Protein AF-A0A285HNK7-F1 (afdb_monomer_lite)

pLDDT: mean 79.9, std 14.16, range [38.97, 97.62]

Radius of gyration: 19.41 Å; chains: 1; bounding box: 51×39×68 Å

Organism: NCBI:txid1036182

Foldseek 3Di:
DVLLVVLLLQLLLLQLQLLLLLLVCLPPDPVVLVVDPSNVSSVVSNVSSVVSNVVSVVVDPPCSLLVNLLSNLVSNCVVVVHDDDPLLNVLLNLLSVLLSLLVVQWADFPFAFDPVLLVVLLVVLVVVLVVQVPDPPQALLNLLLNLLLLLQSLVSLVSRCVVVPDPVSVVSSVVSNVSSSVSLSNSSPLPRRLSSSSSSNSNSVNNSVCCVPGRVTDGPPPPVSVVSNVVSVVSNVVSSVSSVVVSVVVVVVVVVVPPPDDDDD

Structure (mmCIF, N/CA/C/O backbone):
data_AF-A0A285HNK7-F1
#
_entry.id   AF-A0A285HNK7-F1
#
loop_
_atom_site.group_PDB
_atom_site.id
_atom_site.type_symbol
_atom_site.label_atom_id
_atom_site.label_alt_id
_atom_site.label_comp_id
_atom_site.label_asym_id
_atom_site.label_entity_id
_atom_site.label_seq_id
_atom_site.pdbx_PDB_ins_code
_atom_site.Cartn_x
_atom_site.Cartn_y
_atom_site.Cartn_z
_atom_site.occupancy
_atom_site.B_iso_or_equiv
_atom_site.auth_seq_id
_atom_site.auth_comp_id
_atom_site.auth_asym_id
_atom_site.auth_atom_id
_atom_site.pdbx_PDB_model_num
ATOM 1 N N . MET A 1 1 ? -1.759 18.771 -19.385 1.00 75.44 1 MET A N 1
ATOM 2 C CA . MET A 1 1 ? -1.548 19.175 -17.975 1.00 75.44 1 MET A CA 1
ATOM 3 C C . MET A 1 1 ? -2.856 19.365 -17.201 1.00 75.44 1 MET A C 1
ATOM 5 O O . MET A 1 1 ? -3.076 18.604 -16.274 1.00 75.44 1 MET A O 1
ATOM 9 N N . ILE A 1 2 ? -3.757 20.284 -17.585 1.00 82.62 2 ILE A N 1
ATOM 10 C CA . ILE A 1 2 ? -5.025 20.538 -16.851 1.00 82.62 2 ILE A CA 1
ATOM 11 C C . ILE A 1 2 ? -5.887 19.271 -16.695 1.00 82.62 2 ILE A C 1
ATOM 13 O O . ILE A 1 2 ? -6.331 18.962 -15.594 1.00 82.62 2 ILE A O 1
ATOM 17 N N . VAL A 1 3 ? -6.059 18.493 -17.772 1.00 84.50 3 VAL A N 1
ATOM 18 C CA . VAL A 1 3 ? -6.809 17.221 -17.745 1.00 84.50 3 VAL A CA 1
ATOM 19 C C . VAL A 1 3 ? -6.201 16.224 -16.754 1.00 84.50 3 VAL A C 1
ATOM 21 O O . VAL A 1 3 ? -6.925 15.607 -15.981 1.00 84.50 3 VAL A O 1
ATOM 24 N N . ALA A 1 4 ? -4.871 16.106 -16.725 1.00 81.06 4 ALA A N 1
ATOM 25 C CA . ALA A 1 4 ? -4.176 15.211 -15.803 1.00 81.06 4 ALA A CA 1
ATOM 26 C C . ALA A 1 4 ? -4.389 15.630 -14.341 1.00 81.06 4 ALA A C 1
ATOM 28 O O . ALA A 1 4 ? -4.712 14.794 -13.504 1.00 81.06 4 ALA A O 1
ATOM 29 N N . VAL A 1 5 ? -4.297 16.934 -14.052 1.00 80.25 5 VAL A N 1
ATOM 30 C CA . VAL A 1 5 ? -4.569 17.486 -12.716 1.00 80.25 5 VAL A CA 1
ATOM 31 C C . VAL A 1 5 ? -6.014 17.212 -12.293 1.00 80.25 5 VAL A C 1
ATOM 33 O O . VAL A 1 5 ? -6.239 16.735 -11.183 1.00 80.25 5 VAL A O 1
ATOM 36 N N . ALA A 1 6 ? -6.991 17.443 -13.174 1.00 84.56 6 ALA A N 1
ATOM 37 C CA . ALA A 1 6 ? -8.401 17.182 -12.884 1.00 84.56 6 ALA A CA 1
ATOM 38 C C . ALA A 1 6 ? -8.674 15.693 -12.599 1.00 84.56 6 ALA A C 1
ATOM 40 O O . ALA A 1 6 ? -9.344 15.364 -11.619 1.00 84.56 6 ALA A O 1
ATOM 41 N N . LEU A 1 7 ? -8.111 14.787 -13.406 1.00 86.44 7 LEU A N 1
ATOM 42 C CA . LEU A 1 7 ? -8.227 13.340 -13.200 1.00 86.44 7 LEU A CA 1
ATOM 43 C C . LEU A 1 7 ? -7.566 12.888 -11.893 1.00 86.44 7 LEU A C 1
ATOM 45 O O . LEU A 1 7 ? -8.132 12.062 -11.178 1.00 86.44 7 LEU A O 1
ATOM 49 N N . CYS A 1 8 ? -6.408 13.453 -11.542 1.00 83.81 8 CYS A N 1
ATOM 50 C CA . CYS A 1 8 ? -5.747 13.195 -10.264 1.00 83.81 8 CYS A CA 1
ATOM 51 C C . CYS A 1 8 ? -6.579 13.680 -9.074 1.00 83.81 8 CYS A C 1
ATOM 53 O O . CYS A 1 8 ? -6.707 12.951 -8.095 1.00 83.81 8 CYS A O 1
ATOM 55 N N . LEU A 1 9 ? -7.186 14.866 -9.153 1.00 83.50 9 LEU A N 1
ATOM 56 C CA . LEU A 1 9 ? -8.074 15.364 -8.100 1.00 83.50 9 LEU A CA 1
ATOM 57 C C . LEU A 1 9 ? -9.292 14.451 -7.925 1.00 83.50 9 LEU A C 1
ATOM 59 O O . LEU A 1 9 ? -9.615 14.066 -6.802 1.00 83.50 9 LEU A O 1
ATOM 63 N N . LEU A 1 10 ? -9.931 14.047 -9.025 1.00 89.81 10 LEU A N 1
ATOM 64 C CA . LEU A 1 10 ? -11.078 13.142 -8.976 1.00 89.81 10 LEU A CA 1
ATOM 65 C C . LEU A 1 10 ? -10.696 11.760 -8.425 1.00 89.81 10 LEU A C 1
ATOM 67 O O . LEU A 1 10 ? -11.414 11.206 -7.594 1.00 89.81 10 LEU A O 1
ATOM 71 N N . SER A 1 11 ? -9.544 11.230 -8.841 1.00 89.12 11 SER A N 1
ATOM 72 C CA . SER A 1 11 ? -8.982 9.980 -8.324 1.00 89.12 11 SER A CA 1
ATOM 73 C C . SER A 1 11 ? -8.723 10.059 -6.816 1.00 89.12 11 SER A C 1
ATOM 75 O O . SER A 1 11 ? -9.156 9.180 -6.072 1.00 89.12 11 SER A O 1
ATOM 77 N N . ALA A 1 12 ? -8.102 11.145 -6.348 1.00 87.38 12 ALA A N 1
ATOM 78 C CA . ALA A 1 12 ? -7.831 11.371 -4.934 1.00 87.38 12 ALA A CA 1
ATOM 79 C C . ALA A 1 12 ? -9.120 11.447 -4.103 1.00 87.38 12 ALA A C 1
ATOM 81 O O . ALA A 1 12 ? -9.200 10.847 -3.033 1.00 87.38 12 ALA A O 1
ATOM 82 N N . VAL A 1 13 ? -10.157 12.126 -4.605 1.00 88.62 13 VAL A N 1
ATOM 83 C CA . VAL A 1 13 ? -11.477 12.172 -3.955 1.00 88.62 13 VAL A CA 1
ATOM 84 C C . VAL A 1 13 ? -12.124 10.787 -3.915 1.00 88.62 13 VAL A C 1
ATOM 86 O O . VAL A 1 13 ? -12.669 10.404 -2.880 1.00 88.62 13 VAL A O 1
ATOM 89 N N . ALA A 1 14 ? -12.042 10.012 -4.999 1.00 93.12 14 ALA A N 1
ATOM 90 C CA . ALA A 1 14 ? -12.588 8.658 -5.053 1.00 93.12 14 ALA A CA 1
ATOM 91 C C . ALA A 1 14 ? -11.900 7.724 -4.041 1.00 93.12 14 ALA A C 1
ATOM 93 O O . 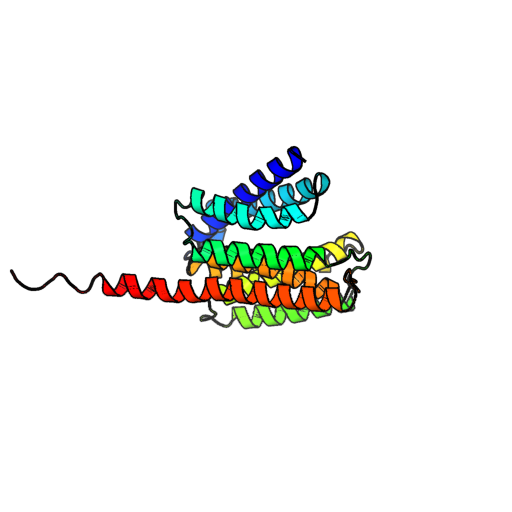ALA A 1 14 ? -12.585 7.057 -3.261 1.00 93.12 14 ALA A O 1
ATOM 94 N N . TYR A 1 15 ? -10.565 7.743 -3.973 1.00 92.19 15 TYR A N 1
ATOM 95 C CA . TYR A 1 15 ? -9.805 7.003 -2.961 1.00 92.19 15 TYR A CA 1
ATOM 96 C C . TYR A 1 15 ? -10.127 7.465 -1.540 1.00 92.19 15 TYR A C 1
ATOM 98 O O . TYR A 1 15 ? -10.351 6.641 -0.655 1.00 92.19 15 TYR A O 1
ATOM 106 N N . ALA A 1 16 ? -10.197 8.776 -1.311 1.00 88.75 16 ALA A N 1
ATOM 107 C CA . ALA A 1 16 ? -10.515 9.340 -0.006 1.00 88.75 16 ALA A CA 1
ATOM 108 C C . ALA A 1 16 ? -11.913 8.930 0.470 1.00 88.75 16 ALA A C 1
ATOM 110 O O . ALA A 1 16 ? -12.109 8.594 1.641 1.00 88.75 16 ALA A O 1
ATOM 111 N N . PHE A 1 17 ? -12.886 8.924 -0.440 1.00 93.19 17 PHE A N 1
ATOM 112 C CA . PHE A 1 17 ? -14.242 8.464 -0.176 1.00 93.19 17 PHE A CA 1
ATOM 113 C C . PHE A 1 17 ? -14.280 6.965 0.138 1.00 93.19 17 PHE A C 1
ATOM 115 O O . PHE A 1 17 ? -14.885 6.569 1.138 1.00 93.19 17 PHE A O 1
ATOM 122 N N . GLY A 1 18 ? -13.583 6.143 -0.654 1.00 94.44 18 GLY A N 1
ATOM 123 C CA . GLY A 1 18 ? -13.436 4.708 -0.409 1.00 94.44 18 GLY A CA 1
ATOM 124 C C . GLY A 1 18 ? -12.828 4.419 0.963 1.00 94.44 18 GLY A C 1
ATOM 125 O O . GLY A 1 18 ? -13.439 3.724 1.777 1.00 94.44 18 GLY A O 1
ATOM 126 N N . ALA A 1 19 ? -11.695 5.045 1.277 1.00 92.69 19 ALA A N 1
ATOM 127 C CA . ALA A 1 19 ? -11.020 4.908 2.564 1.00 92.69 19 ALA A CA 1
ATOM 128 C C . ALA A 1 19 ? -11.893 5.389 3.741 1.00 92.69 19 ALA A C 1
ATOM 130 O O . ALA A 1 19 ? -11.932 4.752 4.794 1.00 92.69 19 ALA A O 1
ATOM 131 N N . SER A 1 20 ? -12.667 6.464 3.558 1.00 92.19 20 SER A N 1
ATOM 132 C CA . SER A 1 20 ? -13.605 6.967 4.573 1.00 92.19 20 SER A CA 1
ATOM 133 C C . SER A 1 20 ? -14.741 5.981 4.860 1.00 92.19 20 SER A C 1
ATOM 135 O O . SER A 1 20 ? -15.109 5.778 6.019 1.00 92.19 20 SER A O 1
ATOM 137 N N . LEU A 1 21 ? -15.303 5.346 3.825 1.00 94.06 21 LEU A N 1
ATOM 138 C CA . LEU A 1 21 ? -16.317 4.300 3.988 1.00 94.06 21 LEU A CA 1
ATOM 139 C C . LEU A 1 21 ? -15.734 3.048 4.648 1.00 94.06 21 LEU A C 1
ATOM 141 O O . LEU A 1 21 ? -16.361 2.494 5.548 1.00 94.06 21 LEU A O 1
ATOM 145 N N . GLN A 1 22 ? -14.529 2.639 4.248 1.00 94.81 22 GLN A N 1
ATOM 146 C CA . GLN A 1 22 ? -13.806 1.536 4.878 1.00 94.81 22 GLN A CA 1
ATOM 147 C C . GLN A 1 22 ? -13.580 1.794 6.370 1.00 94.81 22 GLN A C 1
ATOM 149 O O . GLN A 1 22 ? -13.896 0.934 7.189 1.00 94.81 22 GLN A O 1
ATOM 154 N N . HIS A 1 23 ? -13.125 2.993 6.737 1.00 93.88 23 HIS A N 1
ATOM 155 C CA . HIS A 1 23 ? -12.889 3.367 8.129 1.00 93.88 23 HIS A CA 1
ATOM 156 C C . HIS A 1 23 ? -14.165 3.354 8.982 1.00 93.88 23 HIS A C 1
ATOM 158 O O . HIS A 1 23 ? -14.148 2.823 10.089 1.00 93.88 23 HIS A O 1
ATOM 164 N N . ARG A 1 24 ? -15.297 3.840 8.455 1.00 91.94 24 ARG A N 1
ATOM 165 C CA . ARG A 1 24 ? -16.600 3.774 9.154 1.00 91.94 24 ARG A CA 1
ATOM 166 C C . ARG A 1 24 ? -17.072 2.349 9.435 1.00 91.94 24 ARG A C 1
ATOM 168 O O . ARG A 1 24 ? -17.890 2.140 10.323 1.00 91.94 24 ARG A O 1
ATOM 175 N N . GLU A 1 25 ? -16.586 1.383 8.668 1.00 93.62 25 GLU A N 1
ATOM 176 C CA . GLU A 1 25 ? -16.941 -0.027 8.790 1.00 93.62 25 GLU A CA 1
ATOM 177 C C . GLU A 1 25 ? -15.775 -0.860 9.374 1.00 93.62 25 GLU A C 1
ATOM 179 O O . GLU A 1 25 ? -15.791 -2.0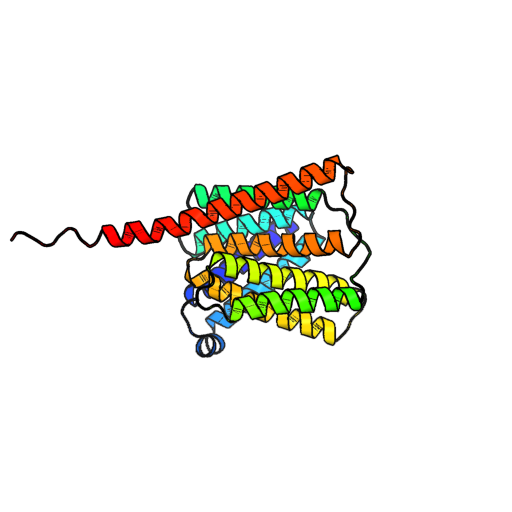89 9.300 1.00 93.62 25 GLU A O 1
ATOM 184 N N . ALA A 1 26 ? -14.741 -0.223 9.945 1.00 91.69 26 ALA A N 1
ATOM 185 C CA . ALA A 1 26 ? -13.512 -0.895 10.389 1.00 91.69 26 ALA A CA 1
ATOM 186 C C . ALA A 1 26 ? -13.745 -1.933 11.503 1.00 91.69 26 ALA A C 1
ATOM 188 O O . ALA A 1 26 ? -13.065 -2.965 11.555 1.00 91.69 26 ALA A O 1
ATOM 189 N N . GLU A 1 27 ? -14.722 -1.685 12.375 1.00 91.50 27 GLU A N 1
ATOM 190 C CA . GLU A 1 27 ? -15.088 -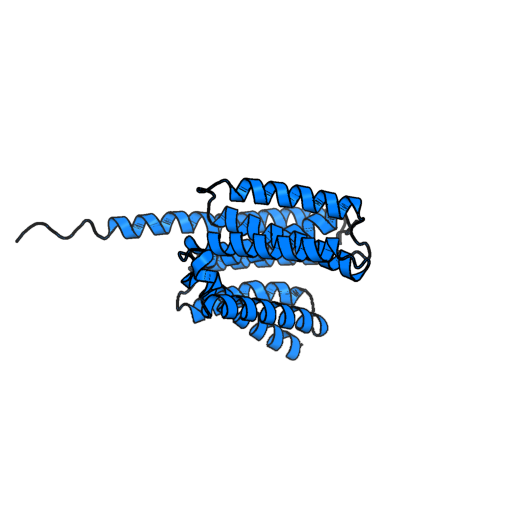2.578 13.483 1.00 91.50 27 GLU A CA 1
ATOM 191 C C . GLU A 1 27 ? -16.070 -3.684 13.074 1.00 91.50 27 GLU A C 1
ATOM 193 O O . GLU A 1 27 ? -16.267 -4.655 13.805 1.00 91.50 27 GLU A O 1
ATOM 198 N N . VAL A 1 28 ? -16.664 -3.587 11.882 1.00 92.06 28 VAL A N 1
ATOM 199 C CA . VAL A 1 28 ? -17.648 -4.560 11.404 1.00 92.06 28 VAL A CA 1
ATOM 200 C C . VAL A 1 28 ? -16.950 -5.864 11.020 1.00 92.06 28 VAL A C 1
ATOM 202 O O . VAL A 1 28 ? -15.895 -5.883 10.380 1.00 92.06 28 VAL A O 1
ATOM 205 N N . SER A 1 29 ? -17.546 -6.995 11.405 1.00 90.50 29 SER A N 1
ATOM 206 C CA . SER A 1 29 ? -17.017 -8.308 11.041 1.00 90.50 29 SER A CA 1
ATOM 207 C C . SER A 1 29 ? -17.072 -8.523 9.526 1.00 90.50 29 SER A C 1
ATOM 209 O O . SER A 1 29 ? -18.029 -8.124 8.861 1.00 90.50 29 SER A O 1
ATOM 211 N N . VAL A 1 30 ? -16.072 -9.214 8.972 1.00 88.31 30 VAL A N 1
ATOM 212 C CA . VAL A 1 30 ? -15.949 -9.439 7.518 1.00 88.31 30 VAL A CA 1
ATOM 213 C C . VAL A 1 30 ? -17.219 -10.063 6.926 1.00 88.31 30 VAL A C 1
ATOM 215 O O . VAL A 1 30 ? -17.689 -9.636 5.876 1.00 88.31 30 VAL A O 1
ATOM 218 N N . ARG A 1 31 ? -17.839 -11.022 7.630 1.00 91.25 31 ARG A N 1
ATOM 219 C CA . ARG A 1 31 ? -19.074 -11.684 7.176 1.00 91.25 31 ARG A CA 1
ATOM 220 C C . ARG A 1 31 ? -20.230 -10.697 6.976 1.00 91.25 31 ARG A C 1
ATOM 222 O O . ARG A 1 31 ? -20.986 -10.831 6.018 1.00 91.25 31 ARG A O 1
ATOM 229 N N . ILE A 1 32 ? -20.379 -9.728 7.878 1.00 93.31 32 ILE A N 1
ATOM 230 C CA . ILE A 1 32 ? -21.425 -8.701 7.786 1.00 93.31 32 ILE A CA 1
ATOM 231 C C . ILE A 1 32 ? -21.036 -7.657 6.739 1.00 93.31 32 ILE A C 1
ATOM 233 O O . ILE A 1 32 ? -21.882 -7.230 5.956 1.00 93.31 32 ILE A O 1
ATOM 237 N N . LEU A 1 33 ? -19.756 -7.290 6.688 1.00 91.56 33 LEU A N 1
ATOM 238 C CA . LEU A 1 33 ? -19.209 -6.299 5.768 1.00 91.56 33 LEU A CA 1
ATOM 239 C C . LEU A 1 33 ? -19.512 -6.644 4.303 1.00 91.56 33 LEU A C 1
ATOM 241 O O . LEU A 1 33 ? -20.014 -5.797 3.570 1.00 91.56 33 LEU A O 1
ATOM 245 N N . LEU A 1 34 ? -19.335 -7.911 3.912 1.00 93.56 34 LEU A N 1
ATOM 246 C CA . LEU A 1 34 ? -19.623 -8.399 2.555 1.00 93.56 34 LEU A CA 1
ATOM 247 C C . LEU A 1 34 ? -21.099 -8.259 2.140 1.00 93.56 34 LEU A C 1
ATOM 249 O O . LEU A 1 34 ? -21.400 -8.241 0.948 1.00 93.56 34 LEU A O 1
ATOM 253 N N . ARG A 1 35 ? -22.023 -8.130 3.101 1.00 95.19 35 ARG A N 1
ATOM 254 C CA . ARG A 1 35 ? -23.458 -7.911 2.850 1.00 95.19 35 ARG A CA 1
ATOM 255 C C . ARG A 1 35 ? -23.847 -6.430 2.839 1.00 95.19 35 ARG A C 1
ATOM 257 O O . ARG A 1 35 ? -24.979 -6.098 2.498 1.00 95.19 35 ARG A O 1
ATOM 264 N N . ARG A 1 36 ? -22.946 -5.519 3.224 1.00 94.38 36 ARG A N 1
ATOM 265 C CA . ARG A 1 36 ? -23.243 -4.085 3.312 1.00 94.38 36 ARG A CA 1
ATOM 266 C C . ARG A 1 36 ? -22.990 -3.388 1.981 1.00 94.38 36 ARG A C 1
ATOM 268 O O . ARG A 1 36 ? -21.887 -3.407 1.448 1.00 94.38 36 ARG A O 1
ATOM 275 N N . ARG A 1 37 ? -23.986 -2.641 1.496 1.00 94.94 37 ARG A N 1
ATOM 276 C CA . ARG A 1 37 ? -23.858 -1.804 0.287 1.00 94.94 37 ARG A CA 1
ATOM 277 C C . ARG A 1 37 ? -22.703 -0.797 0.378 1.00 94.94 37 ARG A C 1
ATOM 279 O O . ARG A 1 37 ? -22.035 -0.541 -0.616 1.00 94.94 37 ARG A O 1
ATOM 286 N N . ARG A 1 38 ? -22.446 -0.253 1.574 1.00 94.00 38 ARG A N 1
ATOM 287 C CA . ARG A 1 38 ? -21.347 0.696 1.830 1.00 94.00 38 ARG A CA 1
ATOM 288 C C . ARG A 1 38 ? -19.965 0.096 1.563 1.00 94.00 38 ARG A C 1
ATOM 290 O O . ARG A 1 38 ? -19.105 0.806 1.060 1.00 94.00 38 ARG A O 1
ATOM 297 N N . TRP A 1 39 ? -19.773 -1.194 1.846 1.00 95.81 39 TRP A N 1
ATOM 298 C CA . TRP A 1 39 ? -18.518 -1.892 1.564 1.00 95.81 39 TRP A CA 1
ATOM 299 C C . TRP A 1 39 ? -18.233 -1.944 0.065 1.00 95.81 39 TRP A C 1
ATOM 301 O O . TRP A 1 39 ? -17.172 -1.527 -0.389 1.00 95.81 39 TRP A O 1
ATOM 311 N N . TRP A 1 40 ? -19.216 -2.384 -0.718 1.00 97.12 40 TRP A N 1
ATOM 312 C CA . TRP A 1 40 ? -19.081 -2.465 -2.170 1.00 97.12 40 TRP A CA 1
ATOM 313 C C . TRP A 1 40 ? -18.947 -1.093 -2.823 1.00 97.12 40 TRP A C 1
ATOM 315 O O . TRP A 1 40 ? -18.177 -0.944 -3.765 1.00 97.12 40 TRP A O 1
ATOM 325 N N . LEU A 1 41 ? -19.617 -0.074 -2.280 1.00 96.81 41 LEU A N 1
ATOM 326 C CA . LEU A 1 41 ? -19.417 1.308 -2.708 1.00 96.81 41 LEU A CA 1
ATOM 327 C C . LEU A 1 41 ? -17.980 1.785 -2.442 1.00 96.81 41 LEU A C 1
ATOM 329 O O . LEU A 1 41 ? -17.407 2.466 -3.285 1.00 96.81 41 LEU A O 1
ATOM 333 N N . ALA A 1 42 ? -17.378 1.388 -1.318 1.00 94.69 42 ALA A N 1
ATOM 334 C CA . ALA A 1 42 ? -15.979 1.685 -1.030 1.00 94.69 42 ALA A CA 1
ATOM 335 C C . ALA A 1 42 ? -15.025 0.994 -2.017 1.00 94.69 42 ALA A C 1
ATOM 337 O O . ALA A 1 42 ? -14.111 1.630 -2.537 1.00 94.69 42 ALA A O 1
ATOM 338 N N . MET A 1 43 ? -15.264 -0.286 -2.325 1.00 96.00 43 MET A N 1
ATOM 339 C CA . MET A 1 43 ? -14.476 -1.033 -3.316 1.00 96.00 43 MET A CA 1
ATOM 340 C C . MET A 1 43 ? -14.606 -0.424 -4.716 1.00 96.00 43 MET A C 1
ATOM 342 O O . MET A 1 43 ? -13.602 -0.241 -5.401 1.00 96.00 43 MET A O 1
ATOM 346 N N . ALA A 1 44 ? -15.824 -0.051 -5.117 1.00 96.06 44 ALA A N 1
ATOM 347 C CA . ALA A 1 44 ? -16.081 0.619 -6.386 1.00 96.06 44 ALA A CA 1
ATOM 348 C C . ALA A 1 44 ? -15.382 1.985 -6.459 1.00 96.06 44 ALA A C 1
ATOM 350 O O . ALA A 1 44 ? -14.783 2.304 -7.481 1.00 96.06 44 ALA A O 1
ATOM 351 N N . ALA A 1 45 ? -15.399 2.763 -5.372 1.00 95.44 45 ALA A N 1
ATOM 352 C CA . ALA A 1 45 ? -14.702 4.044 -5.297 1.00 95.44 45 ALA A CA 1
ATOM 353 C C . ALA A 1 45 ? -13.177 3.882 -5.409 1.00 95.44 45 ALA A C 1
ATOM 355 O O . ALA A 1 45 ? -12.547 4.599 -6.182 1.00 95.44 45 ALA A O 1
ATOM 356 N N . ASN A 1 46 ? -12.592 2.897 -4.719 1.00 93.44 46 ASN A N 1
ATOM 357 C CA . ASN A 1 46 ? -11.166 2.575 -4.839 1.00 93.44 46 ASN A CA 1
ATOM 358 C C . ASN A 1 46 ? -10.800 2.124 -6.264 1.00 93.44 46 ASN A C 1
ATOM 360 O O . ASN A 1 46 ? -9.794 2.570 -6.812 1.00 93.44 46 ASN A O 1
ATOM 364 N N . GLY A 1 47 ? -11.631 1.280 -6.886 1.00 92.56 47 GLY A N 1
ATOM 365 C CA . GLY A 1 47 ? -11.445 0.842 -8.272 1.00 92.56 47 GLY A CA 1
ATOM 366 C C . GLY A 1 47 ? -11.537 1.997 -9.272 1.00 92.56 47 GLY A C 1
ATOM 367 O O . GLY A 1 47 ? -10.676 2.136 -10.136 1.00 92.56 47 GLY A O 1
ATOM 368 N N . ALA A 1 48 ? -12.529 2.877 -9.121 1.00 94.00 48 ALA A N 1
ATOM 369 C CA . ALA A 1 48 ? -12.665 4.080 -9.940 1.00 94.00 48 ALA A CA 1
ATOM 370 C C . ALA A 1 48 ? -11.473 5.031 -9.755 1.00 94.00 48 ALA A C 1
ATOM 372 O O . ALA A 1 48 ? -10.930 5.527 -10.741 1.00 94.00 48 ALA A O 1
ATOM 373 N N . GLY A 1 49 ? -11.024 5.239 -8.512 1.00 90.69 49 GLY A N 1
ATOM 374 C CA . GLY A 1 49 ? -9.824 6.015 -8.201 1.00 90.69 49 GLY A CA 1
ATOM 375 C C . GLY A 1 49 ? -8.588 5.469 -8.915 1.00 90.69 49 GLY A C 1
ATOM 376 O O . GLY A 1 49 ? -7.869 6.239 -9.556 1.00 90.69 49 GLY A O 1
ATOM 377 N N . ALA A 1 50 ? -8.393 4.148 -8.889 1.00 87.25 50 ALA A N 1
ATOM 378 C CA . ALA A 1 50 ? -7.289 3.480 -9.574 1.00 87.25 50 ALA A CA 1
ATOM 379 C C . ALA A 1 50 ? -7.343 3.678 -11.093 1.00 87.25 50 ALA A C 1
ATOM 381 O O . ALA A 1 50 ? -6.346 4.061 -11.704 1.00 87.25 50 ALA A O 1
ATOM 382 N N . LEU A 1 51 ? -8.512 3.475 -11.705 1.00 89.94 51 LEU A N 1
ATOM 383 C CA . LEU A 1 51 ? -8.694 3.653 -13.146 1.00 89.94 51 LEU A CA 1
ATOM 384 C C . LEU A 1 51 ? -8.427 5.098 -13.575 1.00 89.94 51 LEU A C 1
ATOM 386 O O . LEU A 1 51 ? -7.671 5.330 -14.516 1.00 89.94 51 LEU A O 1
ATOM 390 N N . LEU A 1 52 ? -8.989 6.073 -12.857 1.00 89.75 52 LEU A N 1
ATOM 391 C CA . LEU A 1 52 ? -8.752 7.495 -13.113 1.00 89.75 52 LEU A CA 1
ATOM 392 C C . LEU A 1 52 ? -7.270 7.850 -12.994 1.00 89.75 52 LEU A C 1
ATOM 394 O O . LEU A 1 52 ? -6.759 8.619 -13.805 1.00 89.75 52 LEU A O 1
ATOM 398 N N . HIS A 1 53 ? -6.574 7.268 -12.016 1.00 84.88 53 HIS A N 1
ATOM 399 C CA . HIS A 1 53 ? -5.144 7.473 -11.837 1.00 84.88 53 HIS A CA 1
ATOM 400 C C . HIS A 1 53 ? -4.332 6.935 -13.023 1.00 84.88 53 HIS A C 1
ATOM 402 O O . HIS A 1 53 ? -3.507 7.657 -13.579 1.00 84.88 53 HIS A O 1
ATOM 408 N N . VAL A 1 54 ? -4.612 5.705 -13.465 1.00 83.75 54 VAL A N 1
ATOM 409 C CA . VAL A 1 54 ? -3.968 5.100 -14.643 1.00 83.75 54 VAL A CA 1
ATOM 410 C C . VAL A 1 54 ? -4.227 5.930 -15.902 1.00 83.75 54 VAL A C 1
ATOM 412 O O . VAL A 1 54 ? -3.316 6.151 -16.698 1.00 83.75 54 VAL A O 1
ATOM 415 N N . VAL A 1 55 ? -5.450 6.437 -16.082 1.00 85.44 55 VAL A N 1
ATOM 416 C CA . VAL A 1 55 ? -5.778 7.329 -17.204 1.00 85.44 55 VAL A CA 1
ATOM 417 C C . VAL A 1 55 ? -5.015 8.652 -17.090 1.00 85.44 55 VAL A C 1
ATOM 419 O O . VAL A 1 55 ? -4.495 9.128 -18.096 1.00 85.44 55 VAL A O 1
ATOM 422 N N . ALA A 1 56 ? -4.878 9.227 -15.892 1.00 83.06 56 ALA A N 1
ATOM 423 C CA . ALA A 1 56 ? -4.137 10.471 -15.677 1.00 83.06 56 ALA A CA 1
ATOM 424 C C . ALA A 1 56 ? -2.660 10.363 -16.094 1.00 83.06 56 ALA A C 1
ATOM 426 O O . ALA A 1 56 ? -2.127 11.316 -16.666 1.00 83.06 56 ALA A O 1
ATOM 427 N N . LEU A 1 57 ? -2.028 9.199 -15.892 1.00 79.00 57 LEU A N 1
ATOM 428 C CA . LEU A 1 57 ? -0.646 8.932 -16.316 1.00 79.00 57 LEU A CA 1
ATOM 429 C C . LEU A 1 57 ? -0.449 9.005 -17.840 1.00 79.00 57 LEU A C 1
ATOM 431 O O . LEU A 1 57 ? 0.666 9.227 -18.298 1.00 79.00 57 LEU A O 1
ATOM 435 N N . ARG A 1 58 ? -1.516 8.892 -18.647 1.00 83.00 58 ARG A N 1
ATOM 436 C CA . ARG A 1 58 ? -1.438 9.146 -20.099 1.00 83.00 58 ARG A CA 1
ATOM 437 C C . ARG A 1 58 ? -1.269 10.628 -20.441 1.00 83.00 58 ARG A C 1
ATOM 439 O O . ARG A 1 58 ? -0.826 10.951 -21.536 1.00 83.00 58 ARG A O 1
ATOM 446 N N . TYR A 1 59 ? -1.656 11.525 -19.534 1.00 78.62 59 TYR A N 1
ATOM 447 C CA . TYR A 1 59 ? -1.746 12.968 -19.779 1.00 78.62 59 TYR A CA 1
ATOM 448 C C . TYR A 1 59 ? -0.758 13.801 -18.950 1.00 78.62 59 TYR A C 1
ATOM 450 O O . TYR A 1 59 ? -0.739 15.034 -19.083 1.00 78.62 59 TYR A O 1
ATOM 458 N N . GLY A 1 60 ? 0.032 13.171 -18.077 1.00 68.50 60 GLY A N 1
ATOM 459 C CA . GLY A 1 60 ? 0.984 13.865 -17.221 1.00 68.50 60 GLY A CA 1
ATOM 460 C C . GLY A 1 60 ? 2.031 12.956 -16.564 1.00 68.50 60 GLY A C 1
ATOM 461 O O . GLY A 1 60 ? 1.899 11.736 -16.583 1.00 68.50 60 GLY A O 1
ATOM 462 N N . PRO A 1 61 ? 3.089 13.564 -16.001 1.00 67.81 61 PRO A N 1
ATOM 463 C CA . PRO A 1 61 ? 4.260 12.863 -15.476 1.00 67.81 61 PRO A CA 1
ATOM 464 C C . PRO A 1 61 ? 3.994 12.099 -14.169 1.00 67.81 61 PRO A C 1
ATOM 466 O O . PRO A 1 61 ? 3.059 12.399 -13.427 1.00 67.81 61 PRO A O 1
ATOM 469 N N . LEU A 1 62 ? 4.892 11.161 -13.842 1.00 61.31 62 LEU A N 1
ATOM 470 C CA . LEU A 1 62 ? 4.860 10.327 -12.627 1.00 61.31 62 LEU A CA 1
ATOM 471 C C . LEU A 1 62 ? 4.841 11.145 -11.320 1.00 61.31 62 LEU A C 1
ATOM 473 O O . LEU A 1 62 ? 4.365 10.668 -10.292 1.00 61.31 62 LEU A O 1
ATOM 477 N N . THR A 1 63 ? 5.294 12.403 -11.354 1.00 58.06 63 THR A N 1
ATOM 478 C CA . THR A 1 63 ? 5.185 13.351 -10.233 1.00 58.06 63 THR A CA 1
ATOM 479 C C . THR A 1 63 ? 3.736 13.577 -9.779 1.00 58.06 63 THR A C 1
ATOM 481 O O . THR A 1 63 ? 3.489 13.942 -8.633 1.00 58.06 63 THR A O 1
ATOM 484 N N . LEU A 1 64 ? 2.744 13.261 -10.616 1.00 56.34 64 LEU A N 1
ATOM 485 C CA . LEU A 1 64 ? 1.330 13.271 -10.238 1.00 56.34 64 LEU A CA 1
ATOM 486 C C . LEU A 1 64 ? 0.957 12.199 -9.202 1.00 56.34 64 LEU A C 1
ATOM 488 O O . LEU A 1 64 ? 0.033 12.415 -8.418 1.00 56.34 64 LEU A O 1
ATOM 492 N N . VAL A 1 65 ? 1.690 11.082 -9.136 1.00 57.03 65 VAL A N 1
ATOM 493 C CA . VAL A 1 65 ? 1.544 10.069 -8.070 1.00 57.03 65 VAL A CA 1
ATOM 494 C C . VAL A 1 65 ? 1.841 10.696 -6.702 1.00 57.03 65 VAL A C 1
ATOM 496 O O . VAL A 1 65 ? 1.172 10.402 -5.713 1.00 57.03 65 VAL A O 1
ATOM 499 N N . GLN A 1 66 ? 2.802 11.623 -6.671 1.00 62.41 66 GLN A N 1
ATOM 500 C CA . GLN A 1 66 ? 3.266 12.320 -5.471 1.00 62.41 66 GLN A CA 1
ATOM 501 C C . GLN A 1 66 ? 2.181 13.271 -4.947 1.00 62.41 66 GLN A C 1
ATOM 503 O O . GLN A 1 66 ? 1.902 13.315 -3.752 1.00 62.41 66 GLN A O 1
ATOM 508 N N . ALA A 1 67 ? 1.495 13.980 -5.849 1.00 64.25 67 ALA A N 1
ATOM 509 C CA . ALA A 1 67 ? 0.352 14.810 -5.482 1.00 64.25 67 ALA A CA 1
ATOM 510 C C . ALA A 1 67 ? -0.838 13.962 -5.006 1.00 64.25 67 ALA A C 1
ATOM 512 O O . ALA A 1 67 ? -1.532 14.353 -4.070 1.00 64.25 67 ALA A O 1
ATOM 513 N N . LEU A 1 68 ? -1.065 12.790 -5.609 1.00 71.75 68 LEU A N 1
ATOM 514 C CA . LEU A 1 68 ? -2.239 11.965 -5.325 1.00 71.75 68 LEU A CA 1
ATOM 515 C C . LEU A 1 68 ? -2.311 11.516 -3.858 1.00 71.75 68 LEU A C 1
ATOM 517 O O . LEU A 1 68 ? -3.382 11.596 -3.259 1.00 71.75 68 LEU A O 1
ATOM 521 N N . GLY A 1 69 ? -1.195 11.079 -3.265 1.00 70.25 69 GLY A N 1
ATOM 522 C CA . GLY A 1 69 ? -1.159 10.648 -1.861 1.00 70.25 69 GLY A CA 1
ATOM 523 C C . GLY A 1 69 ? -1.552 11.771 -0.897 1.00 70.25 69 GLY A C 1
ATOM 524 O O . GLY A 1 69 ? -2.440 11.598 -0.058 1.00 70.25 69 GLY A O 1
ATOM 525 N N . VAL A 1 70 ? -0.967 12.960 -1.084 1.00 71.81 70 VAL A N 1
ATOM 526 C CA . VAL A 1 70 ? -1.293 14.158 -0.292 1.00 71.81 70 VAL A CA 1
ATOM 527 C C . VAL A 1 70 ? -2.744 14.586 -0.517 1.00 71.81 70 VAL A C 1
ATOM 529 O O . VAL A 1 70 ? -3.475 14.813 0.445 1.00 71.81 70 VAL A O 1
ATOM 532 N N . LEU A 1 71 ? -3.193 14.646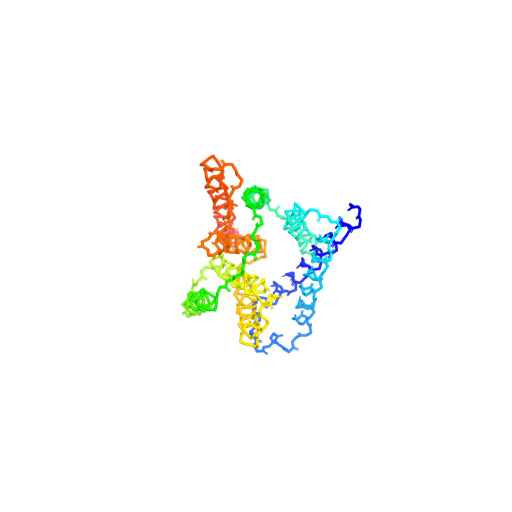 -1.773 1.00 76.19 71 LEU A N 1
ATOM 533 C CA . LEU A 1 71 ? -4.560 15.033 -2.130 1.00 76.19 71 LEU A CA 1
ATOM 534 C C . LEU A 1 71 ? -5.598 14.065 -1.561 1.00 76.19 71 LEU A C 1
ATOM 536 O O . LEU A 1 71 ? -6.652 14.506 -1.115 1.00 76.19 71 LEU A O 1
ATOM 540 N N . THR A 1 72 ? -5.299 12.766 -1.530 1.00 81.25 72 THR A N 1
ATOM 541 C CA . THR A 1 72 ? -6.191 11.747 -0.959 1.00 81.25 72 THR A CA 1
ATOM 542 C C . THR A 1 72 ? -6.359 11.967 0.542 1.00 81.25 72 THR A C 1
ATOM 544 O O . THR A 1 72 ? -7.473 11.913 1.056 1.00 81.25 72 THR A O 1
ATOM 547 N N . LEU A 1 73 ? -5.276 12.278 1.256 1.00 74.12 73 LEU A N 1
ATOM 548 C CA . LEU A 1 73 ? -5.334 12.575 2.689 1.00 74.12 73 LEU A CA 1
ATOM 549 C C . LEU A 1 73 ? -6.071 13.886 2.980 1.00 74.12 73 LEU A C 1
ATOM 551 O O . LEU A 1 73 ? -6.909 13.925 3.881 1.00 74.12 73 LEU A O 1
ATOM 555 N N . VAL A 1 74 ? -5.822 14.933 2.190 1.00 74.25 74 VAL A N 1
ATOM 556 C CA . VAL A 1 74 ? -6.545 16.210 2.290 1.00 74.25 74 VAL A CA 1
ATOM 557 C C . VAL A 1 74 ? -8.037 16.004 2.020 1.00 74.25 74 VAL A C 1
ATOM 559 O O . VAL A 1 74 ? -8.872 16.420 2.820 1.00 74.25 74 VAL A O 1
ATOM 562 N N . ALA A 1 75 ? -8.397 15.304 0.945 1.00 78.31 75 ALA A N 1
ATOM 563 C CA . ALA A 1 75 ? -9.786 14.993 0.629 1.00 78.31 75 ALA A CA 1
ATOM 564 C C . ALA A 1 75 ? -10.444 14.148 1.733 1.00 78.31 75 ALA A C 1
ATOM 566 O O . ALA A 1 75 ? -11.578 14.425 2.125 1.00 78.31 75 ALA A O 1
ATOM 567 N N . ALA A 1 76 ? -9.732 13.169 2.297 1.00 79.44 76 ALA A N 1
ATOM 568 C CA . ALA A 1 76 ? -10.240 12.348 3.393 1.00 79.44 76 ALA A CA 1
ATOM 569 C C . ALA A 1 76 ? -10.510 13.189 4.648 1.00 79.44 76 ALA A C 1
ATOM 571 O O . ALA A 1 76 ? -11.533 12.996 5.308 1.00 79.44 76 ALA A O 1
ATOM 572 N N . ALA A 1 77 ? -9.648 14.160 4.949 1.00 75.25 77 ALA A N 1
ATOM 573 C CA . ALA A 1 77 ? -9.841 15.102 6.046 1.00 75.25 77 ALA A CA 1
ATOM 574 C C . ALA A 1 77 ? -11.126 15.931 5.882 1.00 75.25 77 ALA A C 1
ATOM 576 O O . ALA A 1 77 ? -11.920 16.042 6.819 1.00 75.25 77 ALA A O 1
ATOM 577 N N . PHE A 1 78 ? -11.383 16.441 4.672 1.00 76.62 78 PHE A N 1
ATOM 578 C CA . PHE A 1 78 ? -12.622 17.160 4.355 1.00 76.62 78 PHE A CA 1
ATOM 579 C C . PHE A 1 78 ? -13.862 16.262 4.465 1.00 76.62 78 PHE A C 1
ATOM 581 O O . PHE A 1 78 ? -14.847 16.645 5.096 1.00 76.62 78 PHE A O 1
ATOM 588 N N . ILE A 1 79 ? -13.811 15.046 3.912 1.00 82.00 79 ILE A N 1
ATOM 589 C CA . ILE A 1 79 ? -14.933 14.090 3.933 1.00 82.00 79 ILE A CA 1
ATOM 590 C C . ILE A 1 79 ? -15.269 13.653 5.365 1.00 82.00 79 ILE A C 1
ATOM 592 O O . ILE A 1 79 ? -16.440 13.496 5.719 1.00 82.00 79 ILE A O 1
ATOM 596 N N . THR A 1 80 ? -14.250 13.450 6.200 1.00 77.56 80 THR A N 1
ATOM 597 C CA . THR A 1 80 ? -14.417 13.006 7.592 1.00 77.56 80 THR A CA 1
ATOM 598 C C . THR A 1 80 ? -14.611 14.153 8.581 1.00 77.56 80 THR A C 1
ATOM 600 O O . THR A 1 80 ? -14.877 13.884 9.750 1.00 77.56 80 THR A O 1
ATOM 603 N N . ARG A 1 81 ? -14.525 15.415 8.129 1.00 78.31 81 ARG A N 1
ATOM 604 C CA . ARG A 1 81 ? -14.523 16.626 8.972 1.00 78.31 81 ARG A CA 1
ATOM 605 C C . ARG A 1 81 ? -13.458 16.595 10.078 1.00 78.31 81 ARG A C 1
ATOM 607 O O . ARG A 1 81 ? -13.626 17.214 11.125 1.00 78.31 81 ARG A O 1
ATOM 614 N N . ARG A 1 82 ? -12.360 15.869 9.854 1.00 70.75 82 ARG A N 1
ATOM 615 C CA . ARG A 1 82 ? -11.221 15.772 10.769 1.00 70.75 82 ARG A CA 1
ATOM 616 C C . ARG A 1 82 ? -9.996 16.320 10.064 1.00 70.75 82 ARG A C 1
ATOM 618 O O . ARG A 1 82 ? -9.499 15.706 9.126 1.00 70.75 82 ARG A O 1
ATOM 625 N N . HIS A 1 83 ? -9.472 17.434 10.553 1.00 65.81 83 HIS A N 1
ATOM 626 C CA . HIS A 1 83 ? -8.220 17.971 10.038 1.00 65.81 83 HIS A CA 1
ATOM 627 C C . HIS A 1 83 ? -7.031 17.161 10.576 1.00 65.81 83 HIS A C 1
ATOM 629 O O . HIS A 1 83 ? -7.008 16.851 11.771 1.00 65.81 83 HIS A O 1
ATOM 635 N N . PRO A 1 84 ? -6.051 16.803 9.726 1.00 64.25 84 PRO A N 1
ATOM 636 C CA . PRO A 1 84 ? -4.818 16.201 10.196 1.00 64.25 84 PRO A CA 1
ATOM 637 C C . PRO A 1 84 ? -4.081 17.211 11.074 1.00 64.25 84 PRO A C 1
ATOM 639 O O . PRO A 1 84 ? -4.045 18.412 10.792 1.00 64.25 84 PRO A O 1
ATOM 642 N N . THR A 1 85 ? -3.478 16.723 12.148 1.00 70.25 85 THR A N 1
ATOM 643 C CA . THR A 1 85 ? -2.573 17.523 12.971 1.00 70.25 85 THR A CA 1
ATOM 644 C C . THR A 1 85 ? -1.396 18.018 12.125 1.00 70.25 85 THR A C 1
ATOM 646 O O . THR A 1 85 ? -1.030 17.408 11.117 1.00 70.25 85 THR A O 1
ATOM 649 N N . ARG A 1 86 ? -0.742 19.110 12.544 1.00 69.38 86 ARG A N 1
ATOM 650 C CA . ARG A 1 86 ? 0.464 19.614 11.854 1.00 69.38 86 ARG A CA 1
ATOM 651 C C . ARG A 1 86 ? 1.546 18.538 11.719 1.00 69.38 86 ARG A C 1
ATOM 653 O O . ARG A 1 86 ? 2.218 18.484 10.698 1.00 69.38 86 ARG A O 1
ATOM 660 N N . ALA A 1 87 ? 1.678 17.669 12.721 1.00 66.62 87 ALA A N 1
ATOM 661 C CA . ALA A 1 87 ? 2.602 16.542 12.686 1.00 66.62 87 ALA A CA 1
ATOM 662 C C . ALA A 1 87 ? 2.175 15.477 11.662 1.00 66.62 87 ALA A C 1
ATOM 664 O O . ALA A 1 87 ? 3.005 15.038 10.878 1.00 66.62 87 ALA A O 1
ATOM 665 N N . GLU A 1 88 ? 0.895 15.097 11.603 1.00 66.12 88 GLU A N 1
ATOM 666 C CA . GLU A 1 88 ? 0.394 14.161 10.582 1.00 66.12 88 GLU A CA 1
ATOM 667 C C . GLU A 1 88 ? 0.590 14.713 9.163 1.00 66.12 88 GLU A C 1
ATOM 669 O O . GLU A 1 88 ? 1.012 13.978 8.268 1.00 66.12 88 GLU A O 1
ATOM 674 N N . ALA A 1 89 ? 0.348 16.012 8.964 1.00 68.50 89 ALA A N 1
ATOM 675 C CA . ALA A 1 89 ? 0.595 16.689 7.696 1.00 68.50 89 ALA A CA 1
ATOM 676 C C . ALA A 1 89 ? 2.093 16.720 7.347 1.00 68.50 89 ALA A C 1
ATOM 678 O O . ALA A 1 89 ? 2.457 16.399 6.219 1.00 68.50 89 ALA A O 1
ATOM 679 N N . ALA A 1 90 ? 2.964 17.040 8.309 1.00 72.88 90 ALA A N 1
ATOM 680 C CA . ALA A 1 90 ? 4.412 17.068 8.111 1.00 72.88 90 ALA A CA 1
ATOM 681 C C . ALA A 1 90 ? 4.993 15.673 7.835 1.00 72.88 90 ALA A C 1
ATOM 683 O O . ALA A 1 90 ? 5.782 15.521 6.910 1.00 72.88 90 ALA A O 1
ATOM 684 N N . GLY A 1 91 ? 4.573 14.651 8.587 1.00 71.75 91 GLY A N 1
ATOM 685 C CA . GLY A 1 91 ? 4.982 13.262 8.376 1.00 71.75 91 GLY A CA 1
ATOM 686 C C . GLY A 1 91 ? 4.536 12.757 7.010 1.00 71.75 91 GLY A C 1
ATOM 687 O O . GLY A 1 91 ? 5.351 12.252 6.251 1.00 71.75 91 GLY A O 1
ATOM 688 N N . THR A 1 92 ? 3.278 13.006 6.643 1.00 66.31 92 THR A N 1
ATOM 689 C CA . THR A 1 92 ? 2.751 12.703 5.305 1.00 66.31 92 THR A CA 1
ATOM 690 C C . THR A 1 92 ? 3.550 13.396 4.204 1.00 66.31 92 THR A C 1
ATOM 692 O O . THR A 1 92 ? 3.939 12.748 3.231 1.00 66.31 92 THR A O 1
ATOM 695 N N . ALA A 1 93 ? 3.784 14.704 4.335 1.00 70.06 93 ALA A N 1
ATOM 696 C CA . ALA A 1 93 ? 4.511 15.485 3.343 1.00 70.06 93 ALA A CA 1
ATOM 697 C C . ALA A 1 93 ? 5.949 14.978 3.201 1.00 70.06 93 ALA A C 1
ATOM 699 O O . ALA A 1 93 ? 6.379 14.698 2.086 1.00 70.06 93 ALA A O 1
ATOM 700 N N . LEU A 1 94 ? 6.652 14.769 4.318 1.00 77.31 94 LEU A N 1
ATOM 701 C CA . LEU A 1 94 ? 8.008 14.228 4.336 1.00 77.31 94 LEU A CA 1
ATOM 702 C C . LEU A 1 94 ? 8.068 12.857 3.661 1.00 77.31 94 LEU A C 1
ATOM 704 O O . LEU A 1 94 ? 8.879 12.656 2.762 1.00 77.31 94 LEU A O 1
ATOM 708 N N . THR A 1 95 ? 7.192 11.927 4.050 1.00 67.75 95 THR A N 1
ATOM 709 C CA . THR A 1 95 ? 7.180 10.579 3.479 1.00 67.75 95 THR A CA 1
ATOM 710 C C . THR A 1 95 ? 6.854 10.606 1.987 1.00 67.75 95 THR A C 1
ATOM 712 O O . THR A 1 95 ? 7.487 9.894 1.211 1.00 67.75 95 THR A O 1
ATOM 715 N N . THR A 1 96 ? 5.913 11.454 1.567 1.00 66.50 96 THR A N 1
ATOM 716 C CA . THR A 1 96 ? 5.527 11.564 0.155 1.00 66.50 96 THR A CA 1
ATOM 717 C C . THR A 1 96 ? 6.640 12.183 -0.687 1.00 66.50 96 THR A C 1
ATOM 719 O O . THR A 1 96 ? 6.947 11.651 -1.748 1.00 66.50 96 THR A O 1
ATOM 722 N N . VAL A 1 97 ? 7.282 13.257 -0.212 1.00 74.00 97 VAL A N 1
ATOM 723 C CA . VAL A 1 97 ? 8.402 13.932 -0.895 1.00 74.00 97 VAL A CA 1
ATOM 724 C C . VAL A 1 97 ? 9.644 13.040 -0.957 1.00 74.00 97 VAL A C 1
ATOM 726 O O . VAL A 1 97 ? 10.318 12.987 -1.982 1.00 74.00 97 VAL A O 1
ATOM 729 N N . ALA A 1 98 ? 9.942 12.301 0.108 1.00 73.06 98 ALA A N 1
ATOM 730 C CA . ALA A 1 98 ? 11.070 11.380 0.126 1.00 73.06 98 ALA A CA 1
ATOM 731 C C . ALA A 1 98 ? 10.864 10.210 -0.846 1.00 73.06 98 ALA A C 1
ATOM 733 O O . ALA A 1 98 ? 11.732 9.912 -1.660 1.00 73.06 98 ALA A O 1
ATOM 734 N N . LEU A 1 99 ? 9.688 9.583 -0.824 1.00 70.25 99 LEU A N 1
ATOM 735 C CA . LEU A 1 99 ? 9.339 8.520 -1.767 1.00 70.25 99 LEU A CA 1
ATOM 736 C C . LEU A 1 99 ? 9.331 9.026 -3.219 1.00 70.25 99 LEU A C 1
ATOM 738 O O . LEU A 1 99 ? 9.805 8.350 -4.124 1.00 70.25 99 LEU A O 1
ATOM 742 N N . ALA A 1 100 ? 8.808 10.228 -3.436 1.00 69.94 100 ALA A N 1
ATOM 743 C CA . ALA A 1 100 ? 8.831 10.928 -4.709 1.00 69.94 100 ALA A CA 1
ATOM 744 C C . ALA A 1 100 ? 10.248 11.071 -5.274 1.00 69.94 100 ALA A C 1
ATOM 746 O O . ALA A 1 100 ? 10.489 10.719 -6.429 1.00 69.94 100 ALA A O 1
ATOM 747 N N . ALA A 1 101 ? 11.168 11.574 -4.451 1.00 74.50 101 ALA A N 1
ATOM 748 C CA . ALA A 1 101 ? 12.569 11.714 -4.808 1.00 74.50 101 ALA A CA 1
ATOM 749 C C . ALA A 1 101 ? 13.212 10.345 -5.087 1.00 74.50 101 ALA A C 1
ATOM 751 O O . ALA A 1 101 ? 13.877 10.201 -6.108 1.00 74.50 101 ALA A O 1
ATOM 752 N N . ALA A 1 102 ? 12.931 9.321 -4.270 1.00 71.38 102 ALA A N 1
ATOM 753 C CA . ALA A 1 102 ? 13.386 7.951 -4.520 1.00 71.38 102 ALA A CA 1
ATOM 754 C C . ALA A 1 102 ? 12.939 7.433 -5.894 1.00 71.38 102 ALA A C 1
ATOM 756 O O . ALA A 1 102 ? 13.764 6.962 -6.668 1.00 71.38 102 ALA A O 1
ATOM 757 N N . LEU A 1 103 ? 11.651 7.564 -6.226 1.00 72.12 103 LEU A N 1
ATOM 758 C CA . LEU A 1 103 ? 11.106 7.106 -7.507 1.00 72.12 103 LEU A CA 1
ATOM 759 C C . LEU A 1 103 ? 11.648 7.907 -8.699 1.00 72.12 103 LEU A C 1
ATOM 761 O O . LEU A 1 103 ? 11.824 7.342 -9.770 1.00 72.12 103 LEU A O 1
ATOM 765 N N . ALA A 1 104 ? 11.929 9.203 -8.535 1.00 74.62 104 ALA A N 1
ATOM 766 C CA . ALA A 1 104 ? 12.523 10.026 -9.593 1.00 74.62 104 ALA A CA 1
ATOM 767 C C . ALA A 1 104 ? 13.978 9.634 -9.906 1.00 74.62 104 ALA A C 1
ATOM 769 O O . ALA A 1 104 ? 14.453 9.836 -11.024 1.00 74.62 104 ALA A O 1
ATOM 770 N N . LEU A 1 105 ? 14.681 9.060 -8.927 1.00 72.88 105 LEU A N 1
ATOM 771 C CA . LEU A 1 105 ? 16.022 8.507 -9.108 1.00 72.88 105 LEU A CA 1
ATOM 772 C C . LEU A 1 105 ? 15.998 7.140 -9.803 1.00 72.88 105 LEU A C 1
ATOM 774 O O . LEU A 1 105 ? 17.024 6.715 -10.332 1.00 72.88 105 LEU A O 1
ATOM 778 N N . MET A 1 106 ? 14.852 6.458 -9.827 1.00 69.81 106 MET A N 1
ATOM 779 C CA . MET A 1 106 ? 14.705 5.164 -10.488 1.00 69.81 106 MET A CA 1
ATOM 780 C C . MET A 1 106 ? 14.512 5.335 -11.997 1.00 69.81 106 MET A C 1
ATOM 782 O O . MET A 1 106 ? 13.700 6.139 -12.456 1.00 69.81 106 MET A O 1
ATOM 786 N N . GLY A 1 107 ? 15.265 4.567 -12.779 1.00 64.50 107 GLY A N 1
ATOM 787 C CA . GLY A 1 107 ? 15.057 4.426 -14.215 1.00 64.50 107 GLY A CA 1
ATOM 788 C C . GLY A 1 107 ? 13.881 3.504 -14.537 1.00 64.50 107 GLY A C 1
ATOM 789 O O . GLY A 1 107 ? 13.424 2.717 -13.707 1.00 64.50 107 GLY A O 1
ATOM 790 N N . SER A 1 108 ? 13.389 3.573 -15.773 1.00 63.28 108 SER A N 1
ATOM 791 C CA . SER A 1 108 ? 12.460 2.566 -16.290 1.00 63.28 108 SER A CA 1
ATOM 792 C C . SER A 1 108 ? 13.223 1.303 -16.681 1.00 63.28 108 SER A C 1
ATOM 794 O O . SER A 1 108 ? 14.228 1.392 -17.382 1.00 63.28 108 SER A O 1
ATOM 796 N N . SER A 1 109 ? 12.710 0.135 -16.294 1.00 65.31 109 SER A N 1
ATOM 797 C CA . SER A 1 109 ? 13.166 -1.146 -16.840 1.00 65.31 109 SER A CA 1
ATOM 798 C C . SER A 1 109 ? 12.168 -1.646 -17.879 1.00 65.31 109 SER A C 1
ATOM 800 O O . SER A 1 109 ? 10.957 -1.500 -17.703 1.00 65.31 109 SER A O 1
ATOM 802 N N . SER A 1 110 ? 12.683 -2.216 -18.967 1.00 65.94 110 SER A N 1
ATOM 803 C CA . SER A 1 110 ? 11.904 -2.977 -19.948 1.00 65.94 110 SER A CA 1
ATOM 804 C C . SER A 1 110 ? 11.743 -4.448 -19.552 1.00 65.94 110 SER A C 1
ATOM 806 O O . SER A 1 110 ? 11.043 -5.186 -20.244 1.00 65.94 110 SER A O 1
ATOM 808 N N . GLN A 1 111 ? 12.385 -4.882 -18.464 1.00 74.38 111 GLN A N 1
ATOM 809 C CA . GLN A 1 111 ? 12.333 -6.256 -17.988 1.00 74.38 111 GLN A CA 1
ATOM 810 C C . GLN A 1 111 ? 11.107 -6.488 -17.101 1.00 74.38 111 GLN A C 1
ATOM 812 O O . GLN A 1 111 ? 10.691 -5.629 -16.322 1.00 74.38 111 GLN A O 1
ATOM 817 N N . SER A 1 112 ? 10.543 -7.686 -17.215 1.00 81.50 112 SER A N 1
ATOM 818 C CA . SER A 1 112 ? 9.508 -8.215 -16.329 1.00 81.50 112 SER A CA 1
ATOM 819 C C . SER A 1 112 ? 10.067 -9.361 -15.495 1.00 81.50 112 SER A C 1
ATOM 821 O O . SER A 1 112 ? 11.039 -9.991 -15.907 1.00 81.50 112 SER A O 1
ATOM 823 N N . LEU A 1 113 ? 9.416 -9.685 -14.374 1.00 81.44 113 LEU A N 1
ATOM 824 C CA . LEU A 1 113 ? 9.844 -10.805 -13.538 1.00 81.44 113 LEU A CA 1
ATOM 825 C C . LEU A 1 113 ? 9.806 -12.100 -14.352 1.00 81.44 113 LEU A C 1
ATOM 827 O O . LEU A 1 113 ? 8.807 -12.404 -15.013 1.00 81.44 113 LEU A O 1
ATOM 831 N N . THR A 1 114 ? 10.857 -12.907 -14.249 1.00 87.44 114 THR A N 1
ATOM 832 C CA . THR A 1 114 ? 10.797 -14.294 -14.708 1.00 87.44 114 THR A CA 1
ATOM 833 C C . THR A 1 114 ? 9.755 -15.066 -13.895 1.00 87.44 114 THR A C 1
ATOM 835 O O . THR A 1 114 ? 9.399 -14.693 -12.772 1.00 87.44 114 THR A O 1
ATOM 838 N N . THR A 1 115 ? 9.281 -16.204 -14.412 1.00 86.12 115 THR A N 1
ATOM 839 C CA . THR A 1 115 ? 8.342 -17.066 -13.671 1.00 86.12 115 THR A CA 1
ATOM 840 C C . THR A 1 115 ? 8.882 -17.439 -12.287 1.00 86.12 115 THR A C 1
ATOM 842 O O . THR A 1 115 ? 8.136 -17.423 -11.309 1.00 86.12 115 THR A O 1
ATOM 845 N N . ARG A 1 116 ? 10.186 -17.729 -12.181 1.00 87.75 116 ARG A N 1
ATOM 846 C CA . ARG A 1 116 ? 10.825 -18.105 -10.915 1.00 87.75 116 ARG A CA 1
ATOM 847 C C . ARG A 1 116 ? 10.848 -16.946 -9.922 1.00 87.75 116 ARG A C 1
ATOM 849 O O . ARG A 1 116 ? 10.523 -17.154 -8.754 1.00 87.75 116 ARG A O 1
ATOM 856 N N . GLU A 1 117 ? 11.197 -15.743 -10.364 1.00 87.25 117 GLU A N 1
ATOM 857 C CA . GLU A 1 117 ? 11.211 -14.548 -9.511 1.00 87.25 117 GLU A CA 1
ATOM 858 C C . GLU A 1 117 ? 9.801 -14.170 -9.068 1.00 87.25 117 GLU A C 1
ATOM 860 O O . GLU A 1 117 ? 9.572 -13.963 -7.878 1.00 87.25 117 GLU A O 1
ATOM 865 N N . GLY A 1 118 ? 8.834 -14.180 -9.991 1.00 88.00 118 GLY A N 1
ATOM 866 C CA . GLY A 1 118 ? 7.427 -13.926 -9.687 1.00 88.00 118 GLY A CA 1
ATOM 867 C C . GLY A 1 118 ? 6.876 -14.890 -8.634 1.00 88.00 118 GLY A C 1
ATOM 868 O O . GLY A 1 118 ? 6.238 -14.454 -7.672 1.00 88.00 118 GLY A O 1
ATOM 869 N N . VAL A 1 119 ? 7.175 -16.188 -8.756 1.00 90.31 119 VAL A N 1
ATOM 870 C CA . VAL A 1 119 ? 6.812 -17.200 -7.748 1.00 90.31 119 VAL A CA 1
ATOM 871 C C . VAL A 1 119 ? 7.531 -16.942 -6.424 1.00 90.31 119 VAL A C 1
ATOM 873 O O . VAL A 1 119 ? 6.890 -16.965 -5.377 1.00 90.31 119 VAL A O 1
ATOM 876 N N . THR A 1 120 ? 8.831 -16.650 -6.448 1.00 86.50 120 THR A N 1
ATOM 877 C CA . THR A 1 120 ? 9.632 -16.439 -5.229 1.00 86.50 120 THR A CA 1
ATOM 878 C C . THR A 1 120 ? 9.144 -15.225 -4.436 1.00 86.50 120 THR A C 1
ATOM 880 O O . THR A 1 120 ? 8.890 -15.337 -3.237 1.00 86.50 120 THR A O 1
ATOM 883 N N . VAL A 1 121 ? 8.929 -14.088 -5.106 1.00 88.19 121 VAL A N 1
ATOM 884 C CA . VAL A 1 121 ? 8.369 -12.867 -4.503 1.00 88.19 121 VAL A CA 1
ATOM 885 C C . VAL A 1 121 ? 6.976 -13.134 -3.946 1.00 88.19 121 VAL A C 1
ATOM 887 O O . VAL A 1 121 ? 6.677 -12.739 -2.819 1.00 88.19 121 VAL A O 1
ATOM 890 N N . SER A 1 122 ? 6.135 -13.844 -4.702 1.00 92.12 122 SER A N 1
ATOM 891 C CA . SER A 1 122 ? 4.780 -14.181 -4.264 1.00 92.12 122 SER A CA 1
ATOM 892 C C . SER A 1 122 ? 4.796 -15.061 -3.013 1.00 92.12 122 SER A C 1
ATOM 894 O O . SER A 1 122 ? 4.095 -14.775 -2.048 1.00 92.12 122 SER A O 1
ATOM 896 N N . LEU A 1 123 ? 5.620 -16.106 -2.974 1.00 92.62 123 LEU A N 1
ATOM 897 C CA . LEU A 1 123 ? 5.712 -16.984 -1.808 1.00 92.62 123 LEU A CA 1
ATOM 898 C C . LEU A 1 123 ? 6.257 -16.246 -0.579 1.00 92.62 123 LEU A C 1
ATOM 900 O O . LEU A 1 123 ? 5.700 -16.392 0.509 1.00 92.62 123 LEU A O 1
ATOM 904 N N . ALA A 1 124 ? 7.284 -15.410 -0.747 1.00 86.31 124 ALA A N 1
ATOM 905 C CA . ALA A 1 124 ? 7.839 -14.609 0.342 1.00 86.31 124 ALA A CA 1
ATOM 906 C C . ALA A 1 124 ? 6.802 -13.626 0.913 1.00 86.31 124 ALA A C 1
ATOM 908 O O . ALA A 1 124 ? 6.575 -13.583 2.124 1.00 86.31 124 ALA A O 1
ATOM 909 N N . ALA A 1 125 ? 6.114 -12.881 0.045 1.00 89.81 125 ALA A N 1
ATOM 910 C CA . ALA A 1 125 ? 5.070 -11.949 0.454 1.00 89.81 125 ALA A CA 1
ATOM 911 C C . ALA A 1 125 ? 3.882 -12.668 1.109 1.00 89.81 125 ALA A C 1
ATOM 913 O O . ALA A 1 125 ? 3.396 -12.231 2.154 1.00 89.81 125 ALA A O 1
ATOM 914 N N . ALA A 1 126 ? 3.449 -13.801 0.549 1.00 94.94 126 ALA A N 1
ATOM 915 C CA . ALA A 1 126 ? 2.386 -14.622 1.117 1.00 94.94 126 ALA A CA 1
ATOM 916 C C . ALA A 1 126 ? 2.757 -15.151 2.510 1.00 94.94 126 ALA A C 1
ATOM 918 O O . ALA A 1 126 ? 1.912 -15.132 3.402 1.00 94.94 126 ALA A O 1
ATOM 919 N N . ALA A 1 127 ? 4.013 -15.551 2.736 1.00 92.38 127 ALA A N 1
ATOM 920 C CA . ALA A 1 127 ? 4.485 -15.995 4.046 1.00 92.38 127 ALA A CA 1
ATOM 921 C C . ALA A 1 127 ? 4.439 -14.866 5.090 1.00 92.38 127 ALA A C 1
ATOM 923 O O . ALA A 1 127 ? 3.938 -15.071 6.198 1.00 92.38 127 ALA A O 1
ATOM 924 N N . ILE A 1 128 ? 4.883 -13.655 4.730 1.00 90.94 128 ILE A N 1
ATOM 925 C CA . ILE A 1 128 ? 4.806 -12.469 5.601 1.00 90.94 128 ILE A CA 1
ATOM 926 C C . ILE A 1 128 ? 3.346 -12.138 5.931 1.00 90.94 128 ILE A C 1
ATOM 928 O O . ILE A 1 128 ? 3.004 -11.903 7.092 1.00 90.94 128 ILE A O 1
ATOM 932 N N . MET A 1 129 ? 2.467 -12.147 4.927 1.00 96.50 129 MET A N 1
ATOM 933 C CA . MET A 1 129 ? 1.040 -11.880 5.111 1.00 96.50 129 MET A CA 1
ATOM 934 C C . MET A 1 129 ? 0.363 -12.963 5.959 1.00 96.50 129 MET A C 1
ATOM 936 O O . MET A 1 129 ? -0.409 -12.634 6.855 1.00 96.50 129 MET A O 1
ATOM 940 N N . ALA A 1 130 ? 0.679 -14.242 5.754 1.00 96.25 130 ALA A N 1
ATOM 941 C CA . ALA A 1 130 ? 0.159 -15.340 6.567 1.00 96.25 130 ALA A CA 1
ATOM 942 C C . ALA A 1 130 ? 0.617 -15.222 8.029 1.00 96.25 130 ALA A C 1
ATOM 944 O O . ALA A 1 130 ? -0.200 -15.315 8.947 1.00 96.25 130 ALA A O 1
ATOM 945 N N . TRP A 1 131 ? 1.900 -14.922 8.256 1.00 94.56 131 TRP A N 1
ATOM 946 C CA . TRP A 1 131 ? 2.437 -14.649 9.588 1.00 94.56 131 TRP A CA 1
ATOM 947 C C . TRP A 1 131 ? 1.727 -13.462 10.257 1.00 94.56 131 TRP A C 1
ATOM 949 O O . TRP A 1 131 ? 1.315 -13.551 11.412 1.00 94.56 131 TRP A O 1
ATOM 959 N N . ALA A 1 132 ? 1.516 -12.364 9.532 1.00 92.88 132 ALA A N 1
ATOM 960 C CA . ALA A 1 132 ? 0.809 -11.189 10.033 1.00 92.88 132 ALA A CA 1
ATOM 961 C C . ALA A 1 132 ? -0.678 -11.477 10.333 1.00 92.88 132 ALA A C 1
ATOM 963 O O . ALA A 1 132 ? -1.249 -10.924 11.283 1.00 92.88 132 ALA A O 1
ATOM 964 N N . ALA A 1 133 ? -1.307 -12.364 9.557 1.00 94.25 133 ALA A N 1
ATOM 965 C CA . ALA A 1 133 ? -2.713 -12.728 9.697 1.00 94.25 133 ALA A CA 1
ATOM 966 C C . ALA A 1 133 ? -2.990 -13.468 11.012 1.00 94.25 133 ALA A C 1
ATOM 968 O O . ALA A 1 133 ? -3.994 -13.190 11.668 1.00 94.25 133 ALA A O 1
ATOM 969 N N . VAL A 1 134 ? -2.072 -14.338 11.445 1.00 94.81 134 VAL A N 1
ATOM 970 C CA . VAL A 1 134 ? -2.207 -15.114 12.692 1.00 94.81 134 VAL A CA 1
ATOM 971 C C . VAL A 1 134 ? -1.820 -14.334 13.953 1.00 94.81 134 VAL A C 1
ATOM 973 O O . VAL A 1 134 ? -1.895 -14.861 15.061 1.00 94.81 134 VAL A O 1
ATOM 976 N N . ARG A 1 135 ? -1.407 -13.067 13.829 1.00 91.94 135 ARG A N 1
ATOM 977 C CA . ARG A 1 135 ? -1.028 -12.212 14.964 1.00 91.94 135 ARG A CA 1
ATOM 978 C C . ARG A 1 135 ? -2.172 -11.267 15.317 1.00 91.94 135 ARG A C 1
ATOM 980 O O . ARG A 1 135 ? -2.188 -10.162 14.785 1.00 91.94 135 ARG A O 1
ATOM 987 N N . PRO A 1 136 ? -3.101 -11.597 16.234 1.00 84.56 136 PRO A N 1
ATOM 988 C CA . PRO A 1 136 ? -4.262 -10.747 16.542 1.00 84.56 136 PRO A CA 1
ATOM 989 C C . PRO A 1 136 ? -3.881 -9.374 17.119 1.00 84.56 136 PRO A C 1
ATOM 991 O O . PRO A 1 136 ? -4.606 -8.402 16.922 1.00 84.56 136 PRO A O 1
ATOM 994 N N . ARG A 1 137 ? -2.703 -9.268 17.749 1.00 87.88 137 ARG A N 1
ATOM 995 C CA . ARG A 1 137 ? -2.155 -8.027 18.325 1.00 87.88 137 ARG A CA 1
ATOM 996 C C . ARG A 1 137 ? -1.189 -7.273 17.401 1.00 87.88 137 ARG A C 1
ATOM 998 O O . ARG A 1 137 ? -0.428 -6.440 17.878 1.00 87.88 137 ARG A O 1
ATOM 1005 N N . LEU A 1 138 ? -1.176 -7.576 16.099 1.00 88.25 138 LEU A N 1
ATOM 1006 C CA . LEU A 1 138 ? -0.356 -6.829 15.145 1.00 88.25 138 LEU A CA 1
ATOM 1007 C C . LEU A 1 138 ? -0.746 -5.337 15.188 1.00 88.25 138 LEU A C 1
ATOM 1009 O O . LEU A 1 138 ? -1.933 -5.037 15.024 1.00 88.25 138 LEU A O 1
ATOM 1013 N N . PRO A 1 139 ? 0.212 -4.411 15.388 1.00 90.06 139 PRO A N 1
ATOM 1014 C CA . PRO A 1 139 ? -0.074 -2.983 15.404 1.00 90.06 139 PRO A CA 1
ATOM 1015 C C . PRO A 1 139 ? -0.773 -2.528 14.120 1.00 90.06 139 PRO A C 1
ATOM 1017 O O . PRO A 1 139 ? -0.528 -3.064 13.035 1.00 90.06 139 PRO A O 1
ATOM 1020 N N . ALA A 1 140 ? -1.624 -1.508 14.221 1.00 89.31 140 ALA A N 1
ATOM 1021 C CA . ALA A 1 140 ? -2.382 -1.011 13.075 1.00 89.31 140 ALA A CA 1
ATOM 1022 C C . ALA A 1 140 ? -1.476 -0.543 11.930 1.00 89.31 140 ALA A C 1
ATOM 1024 O O . ALA A 1 140 ? -1.722 -0.877 10.775 1.00 89.31 140 ALA A O 1
ATOM 1025 N N . LEU A 1 141 ? -0.381 0.150 12.240 1.00 85.44 141 LEU A N 1
ATOM 1026 C CA . LEU A 1 141 ? 0.559 0.617 11.220 1.00 85.44 141 LEU A CA 1
ATOM 1027 C C . LEU A 1 141 ? 1.366 -0.522 10.606 1.00 85.44 141 LEU A C 1
ATOM 1029 O O . LEU A 1 141 ? 1.580 -0.521 9.401 1.00 85.44 141 LEU A O 1
ATOM 1033 N N . ALA A 1 142 ? 1.713 -1.548 11.385 1.00 86.69 142 ALA A N 1
ATOM 1034 C CA . ALA A 1 142 ? 2.291 -2.767 10.826 1.00 86.69 142 ALA A CA 1
ATOM 1035 C C . ALA A 1 142 ? 1.298 -3.468 9.881 1.00 86.69 142 ALA A C 1
ATOM 1037 O O . ALA A 1 142 ? 1.682 -3.900 8.800 1.00 86.69 142 ALA A O 1
ATOM 1038 N N . SER A 1 143 ? 0.004 -3.500 10.227 1.00 93.69 143 SER A N 1
ATOM 1039 C CA . SER A 1 143 ? -1.045 -3.994 9.321 1.00 93.69 143 SER A CA 1
ATOM 1040 C C . SER A 1 143 ? -1.133 -3.142 8.047 1.00 93.69 143 SER A C 1
ATOM 1042 O O . SER A 1 143 ? -1.241 -3.691 6.958 1.00 93.69 143 SER A O 1
ATOM 1044 N N . ALA A 1 144 ? -1.018 -1.814 8.151 1.00 91.69 144 ALA A N 1
ATOM 1045 C CA . ALA A 1 144 ? -0.998 -0.922 6.991 1.00 91.69 144 ALA A CA 1
ATOM 1046 C C . ALA A 1 144 ? 0.216 -1.166 6.077 1.00 91.69 144 ALA A C 1
ATOM 1048 O O . ALA A 1 144 ? 0.056 -1.178 4.859 1.00 91.69 144 ALA A O 1
ATOM 1049 N N . VAL A 1 145 ? 1.401 -1.415 6.650 1.00 88.44 145 VAL A N 1
ATOM 1050 C CA . VAL A 1 145 ? 2.610 -1.787 5.894 1.00 88.44 145 VAL A CA 1
ATOM 1051 C C . VAL A 1 145 ? 2.404 -3.107 5.158 1.00 88.44 145 VAL A C 1
ATOM 1053 O O . VAL A 1 145 ? 2.661 -3.172 3.961 1.00 88.44 145 VAL A O 1
ATOM 1056 N N . VAL A 1 146 ? 1.891 -4.140 5.834 1.00 92.88 146 VAL A N 1
ATOM 1057 C CA . VAL A 1 146 ? 1.628 -5.451 5.215 1.00 92.88 146 VAL A CA 1
ATOM 1058 C C . VAL A 1 146 ? 0.594 -5.334 4.089 1.00 92.88 146 VAL A C 1
ATOM 1060 O O . VAL A 1 146 ? 0.771 -5.933 3.029 1.00 92.88 146 VAL A O 1
ATOM 1063 N N . GLY A 1 147 ? -0.455 -4.529 4.284 1.00 95.94 147 GLY A N 1
ATOM 1064 C CA . GLY A 1 147 ? -1.438 -4.233 3.241 1.00 95.94 147 GLY A CA 1
ATOM 1065 C C . GLY A 1 147 ? -0.814 -3.520 2.039 1.00 95.94 147 GLY A C 1
ATOM 1066 O O . GLY A 1 147 ? -0.969 -3.968 0.906 1.00 95.94 147 GLY A O 1
ATOM 1067 N N . GLY A 1 148 ? -0.039 -2.460 2.282 1.00 92.00 148 GLY A N 1
ATOM 1068 C CA . GLY A 1 148 ? 0.688 -1.744 1.233 1.00 92.00 148 GLY A CA 1
ATOM 1069 C C . GLY A 1 148 ? 1.661 -2.644 0.468 1.00 92.00 148 GLY A C 1
ATOM 1070 O O . GLY A 1 148 ? 1.654 -2.638 -0.757 1.00 92.00 148 GLY A O 1
ATOM 1071 N N . MET A 1 149 ? 2.426 -3.484 1.166 1.00 92.50 149 MET A N 1
ATOM 1072 C CA . MET A 1 149 ? 3.321 -4.472 0.556 1.00 92.50 149 MET A CA 1
ATOM 1073 C C . MET A 1 149 ? 2.566 -5.440 -0.363 1.00 92.50 149 MET A C 1
ATOM 1075 O O . MET A 1 149 ? 3.012 -5.688 -1.482 1.00 92.50 149 MET A O 1
ATOM 1079 N N . GLY A 1 150 ? 1.399 -5.937 0.059 1.00 95.44 150 GLY A N 1
ATOM 1080 C CA . GLY A 1 150 ? 0.545 -6.778 -0.784 1.00 95.44 150 GLY A CA 1
ATOM 1081 C C . GLY A 1 150 ? 0.121 -6.082 -2.085 1.00 95.44 150 GLY A C 1
ATOM 1082 O O . GLY A 1 150 ? 0.220 -6.677 -3.157 1.00 95.44 150 GLY A O 1
ATOM 1083 N N . PHE A 1 151 ? -0.269 -4.802 -2.021 1.00 93.69 151 PHE A N 1
ATOM 1084 C CA . PHE A 1 151 ? -0.551 -4.003 -3.223 1.00 93.69 151 PHE A CA 1
ATOM 1085 C C . PHE A 1 151 ? 0.691 -3.792 -4.106 1.00 93.69 151 PHE A C 1
ATOM 1087 O O . PHE A 1 151 ? 0.581 -3.825 -5.334 1.00 93.69 151 PHE A O 1
ATOM 1094 N N . GLY A 1 152 ? 1.872 -3.631 -3.503 1.00 89.00 152 GLY A N 1
ATOM 1095 C CA . GLY A 1 152 ? 3.136 -3.457 -4.228 1.00 89.00 152 GLY A CA 1
ATOM 1096 C C . GLY A 1 152 ? 3.530 -4.701 -5.013 1.00 89.00 152 GLY A C 1
ATOM 1097 O O . GLY A 1 152 ? 3.852 -4.617 -6.198 1.00 89.00 152 GLY A O 1
ATOM 1098 N N . VAL A 1 153 ? 3.407 -5.872 -4.387 1.00 91.06 153 VAL A N 1
ATOM 1099 C CA . VAL A 1 153 ? 3.616 -7.169 -5.045 1.00 91.06 153 VAL A CA 1
ATOM 1100 C C . VAL A 1 153 ? 2.610 -7.366 -6.177 1.00 91.06 153 VAL A C 1
ATOM 1102 O O . VAL A 1 153 ? 3.003 -7.700 -7.293 1.00 91.06 153 VAL A O 1
ATOM 1105 N N . ALA A 1 154 ? 1.324 -7.088 -5.938 1.00 93.75 154 ALA A N 1
ATOM 1106 C CA . ALA A 1 154 ? 0.303 -7.157 -6.982 1.00 93.75 154 ALA A CA 1
ATOM 1107 C C . ALA A 1 154 ? 0.614 -6.227 -8.171 1.00 93.75 154 ALA A C 1
ATOM 1109 O O . ALA A 1 154 ? 0.379 -6.600 -9.321 1.00 93.75 154 ALA A O 1
ATOM 1110 N N . SER A 1 155 ? 1.186 -5.047 -7.919 1.00 89.38 155 SER A N 1
ATOM 1111 C CA . SER A 1 155 ? 1.593 -4.098 -8.964 1.00 89.38 155 SER A CA 1
ATOM 1112 C C . SER A 1 155 ? 2.755 -4.633 -9.808 1.00 89.38 155 SER A C 1
ATOM 1114 O O . SER A 1 155 ? 2.684 -4.589 -11.036 1.00 89.38 155 SER A O 1
ATOM 1116 N N . ALA A 1 156 ? 3.785 -5.214 -9.184 1.00 87.62 156 ALA A N 1
ATOM 1117 C CA . ALA A 1 156 ? 4.901 -5.841 -9.902 1.00 87.62 156 ALA A CA 1
ATOM 1118 C C . ALA A 1 156 ? 4.447 -7.051 -10.746 1.00 87.62 156 ALA A C 1
ATOM 1120 O O . ALA A 1 156 ? 4.843 -7.214 -11.904 1.00 87.62 156 ALA A O 1
ATOM 1121 N N . LEU A 1 157 ? 3.539 -7.871 -10.208 1.00 90.69 157 LEU A N 1
ATOM 1122 C CA . LEU A 1 157 ? 2.916 -8.963 -10.962 1.00 90.69 157 LEU A CA 1
ATOM 1123 C C . LEU A 1 157 ? 2.054 -8.441 -12.119 1.00 90.69 157 LEU A C 1
ATOM 1125 O O . LEU A 1 157 ? 2.027 -9.057 -13.182 1.00 90.69 157 LEU A O 1
ATOM 1129 N N . THR A 1 158 ? 1.393 -7.292 -11.949 1.00 90.00 158 THR A N 1
ATOM 1130 C CA . THR A 1 158 ? 0.625 -6.642 -13.022 1.00 90.00 158 THR A CA 1
ATOM 1131 C C . THR A 1 158 ? 1.540 -6.191 -14.159 1.00 90.00 158 THR A C 1
ATOM 1133 O O . THR A 1 158 ? 1.214 -6.409 -15.319 1.00 90.00 158 THR A O 1
ATOM 1136 N N . GLN A 1 159 ? 2.721 -5.641 -13.869 1.00 84.88 159 GLN A N 1
ATOM 1137 C CA . GLN A 1 159 ? 3.702 -5.329 -14.920 1.00 84.88 159 GLN A CA 1
ATOM 1138 C C . GLN A 1 159 ? 4.114 -6.588 -15.694 1.00 84.88 159 GLN A C 1
ATOM 1140 O O . GLN A 1 159 ? 4.189 -6.571 -16.919 1.00 84.88 159 GLN A O 1
ATOM 1145 N N . THR A 1 160 ? 4.294 -7.702 -14.984 1.00 86.56 160 THR A N 1
ATOM 1146 C CA . THR A 1 160 ? 4.666 -8.985 -15.592 1.00 86.56 160 THR A CA 1
ATOM 1147 C C . THR A 1 160 ? 3.544 -9.564 -16.457 1.00 86.56 160 THR A C 1
ATOM 1149 O O . THR A 1 160 ? 3.797 -10.012 -17.572 1.00 86.56 160 THR A O 1
ATOM 1152 N N . VAL A 1 161 ? 2.289 -9.521 -15.992 1.00 90.75 161 VAL A N 1
ATOM 1153 C CA . VAL A 1 161 ? 1.146 -10.109 -16.716 1.00 90.75 161 VAL A CA 1
ATOM 1154 C C . VAL A 1 161 ? 0.813 -9.368 -18.012 1.00 90.75 161 VAL A C 1
ATOM 1156 O O . VAL A 1 161 ? 0.246 -9.967 -18.921 1.00 90.75 161 VAL A O 1
ATOM 1159 N N . MET A 1 162 ? 1.186 -8.088 -18.112 1.00 87.56 162 MET A N 1
ATOM 1160 C CA . MET A 1 162 ? 1.038 -7.301 -19.341 1.00 87.56 162 MET A CA 1
ATOM 1161 C C . MET A 1 162 ? 1.958 -7.788 -20.468 1.00 87.56 162 MET A C 1
ATOM 1163 O O . MET A 1 162 ? 1.624 -7.604 -21.635 1.00 87.56 162 MET A O 1
ATOM 1167 N N . VAL A 1 163 ? 3.094 -8.409 -20.128 1.00 88.12 163 VAL A N 1
ATOM 1168 C CA . VAL A 1 163 ? 4.054 -8.977 -21.091 1.00 88.12 163 VAL A CA 1
ATOM 1169 C C . VAL A 1 163 ? 3.802 -10.474 -21.287 1.00 88.12 163 VAL A C 1
ATOM 1171 O O . VAL A 1 163 ? 3.784 -10.972 -22.411 1.00 88.12 163 VAL A O 1
ATOM 1174 N N . HIS A 1 164 ? 3.561 -11.190 -20.189 1.00 87.62 164 HIS A N 1
ATOM 1175 C CA . HIS A 1 164 ? 3.364 -12.636 -20.159 1.00 87.62 164 HIS A CA 1
ATOM 1176 C C . HIS A 1 164 ? 2.048 -12.977 -19.446 1.00 87.62 164 HIS A C 1
ATOM 1178 O O . HIS A 1 164 ? 2.045 -13.273 -18.243 1.00 87.62 164 HIS A O 1
ATOM 1184 N N . PRO A 1 165 ? 0.907 -12.923 -20.158 1.00 89.12 165 PRO A N 1
ATOM 1185 C CA . PRO A 1 165 ? -0.390 -13.154 -19.548 1.00 89.12 165 PRO A CA 1
ATOM 1186 C C . PRO A 1 165 ? -0.498 -14.595 -19.057 1.00 89.12 165 PRO A C 1
ATOM 1188 O O . PRO A 1 165 ? -0.246 -15.550 -19.790 1.00 89.12 165 PRO A O 1
ATOM 1191 N N . SER A 1 166 ? -0.906 -14.761 -17.801 1.00 92.81 166 SER A N 1
ATOM 1192 C CA . SER A 1 166 ? -1.169 -16.080 -17.241 1.00 92.81 166 SER A CA 1
ATOM 1193 C C . SER A 1 166 ? -2.307 -16.020 -16.229 1.00 92.81 166 SER A C 1
ATOM 1195 O O . SER A 1 166 ? -2.409 -15.086 -15.427 1.00 92.81 166 SER A O 1
ATOM 1197 N N . VAL A 1 167 ? -3.160 -17.046 -16.244 1.00 94.38 167 VAL A N 1
ATOM 1198 C CA . VAL A 1 167 ? -4.257 -17.186 -15.275 1.00 94.38 167 VAL A CA 1
ATOM 1199 C C . VAL A 1 167 ? -3.707 -17.277 -13.850 1.00 94.38 167 VAL A C 1
ATOM 1201 O O . VAL A 1 167 ? -4.289 -16.705 -12.931 1.00 94.38 167 VAL A O 1
ATOM 1204 N N . ALA A 1 168 ? -2.557 -17.929 -13.663 1.00 91.94 168 ALA A N 1
ATOM 1205 C CA . ALA A 1 168 ? -1.896 -18.029 -12.366 1.00 91.94 168 ALA A CA 1
ATOM 1206 C C . ALA A 1 168 ? -1.468 -16.650 -11.832 1.00 91.94 168 ALA A C 1
ATOM 1208 O O . ALA A 1 168 ? -1.770 -16.319 -10.686 1.00 91.94 168 ALA A O 1
ATOM 1209 N N . THR A 1 169 ? -0.846 -15.813 -12.669 1.00 92.19 169 THR A N 1
ATOM 1210 C CA . THR A 1 169 ? -0.436 -14.448 -12.300 1.00 92.19 169 THR A CA 1
ATOM 1211 C C . THR A 1 169 ? -1.654 -13.571 -12.012 1.00 92.19 169 THR A C 1
ATOM 1213 O O . THR A 1 169 ? -1.673 -12.880 -10.997 1.00 92.19 169 THR A O 1
ATOM 1216 N N . LEU A 1 170 ? -2.707 -13.641 -12.837 1.00 94.69 170 LEU A N 1
ATOM 1217 C CA . LEU A 1 170 ? -3.971 -12.928 -12.590 1.00 94.69 170 LEU A CA 1
ATOM 1218 C C . LEU A 1 170 ? -4.616 -13.345 -11.261 1.00 94.69 170 LEU A C 1
ATOM 1220 O O . LEU A 1 170 ? -5.073 -12.498 -10.493 1.00 94.69 170 LEU A O 1
ATOM 1224 N N . THR A 1 171 ? -4.604 -14.644 -10.961 1.00 95.81 171 THR A N 1
ATOM 1225 C CA . THR A 1 171 ? -5.126 -15.184 -9.699 1.00 95.81 171 THR A CA 1
ATOM 1226 C C . THR A 1 171 ? -4.308 -14.678 -8.514 1.00 95.81 171 THR A C 1
ATOM 1228 O O . THR A 1 171 ? -4.882 -14.208 -7.533 1.00 95.81 171 THR A O 1
ATOM 1231 N N . ALA A 1 172 ? -2.975 -14.695 -8.612 1.00 95.44 172 ALA A N 1
ATOM 1232 C CA . ALA A 1 172 ? -2.089 -14.167 -7.578 1.00 95.44 172 ALA A CA 1
ATOM 1233 C C . ALA A 1 172 ? -2.328 -12.669 -7.330 1.00 95.44 172 ALA A C 1
ATOM 1235 O O . ALA A 1 172 ? -2.474 -12.262 -6.178 1.00 95.44 172 ALA A O 1
ATOM 1236 N N . ILE A 1 173 ? -2.462 -11.861 -8.389 1.00 95.50 173 ILE A N 1
ATOM 1237 C CA . ILE A 1 173 ? -2.815 -10.434 -8.293 1.00 95.50 173 ILE A CA 1
ATOM 1238 C C . ILE A 1 173 ? -4.128 -10.259 -7.519 1.00 95.50 173 ILE A C 1
ATOM 1240 O O . ILE A 1 173 ? -4.198 -9.433 -6.605 1.00 95.50 173 ILE A O 1
ATOM 1244 N N . GLY A 1 174 ? -5.161 -11.041 -7.847 1.00 95.81 174 GLY A N 1
ATOM 1245 C CA . GLY A 1 174 ? -6.446 -11.009 -7.147 1.00 95.81 174 GLY A CA 1
ATOM 1246 C C . GLY A 1 174 ? -6.317 -11.351 -5.660 1.00 95.81 174 GLY A C 1
ATOM 1247 O O . GLY A 1 174 ? -6.804 -10.604 -4.811 1.00 95.81 174 GLY A O 1
ATOM 1248 N N . LEU A 1 175 ? -5.609 -12.436 -5.334 1.00 97.44 175 LEU A N 1
ATOM 1249 C CA . LEU A 1 175 ? -5.387 -12.878 -3.954 1.00 97.44 175 LEU A CA 1
ATOM 1250 C C . LEU A 1 175 ? -4.621 -11.838 -3.128 1.00 97.44 175 LEU A C 1
ATOM 1252 O O . LEU A 1 175 ? -5.034 -11.525 -2.010 1.00 97.44 175 LEU A O 1
ATOM 1256 N N . PHE A 1 176 ? -3.555 -11.256 -3.683 1.00 97.62 176 PHE A N 1
ATOM 1257 C CA . PHE A 1 176 ? -2.797 -10.203 -3.011 1.00 97.62 176 PHE A CA 1
ATOM 1258 C C . PHE A 1 176 ? -3.626 -8.946 -2.780 1.00 97.62 176 PHE A C 1
ATOM 1260 O O . PHE A 1 176 ? -3.578 -8.402 -1.681 1.00 97.62 176 PHE A O 1
ATOM 1267 N N . ASN A 1 177 ? -4.430 -8.512 -3.756 1.00 96.06 177 ASN A N 1
ATOM 1268 C CA . ASN A 1 177 ? -5.324 -7.367 -3.576 1.00 96.06 177 ASN A CA 1
ATOM 1269 C C . ASN A 1 177 ? -6.361 -7.619 -2.473 1.00 96.06 177 ASN A C 1
ATOM 1271 O O . ASN A 1 177 ? -6.570 -6.757 -1.622 1.00 96.06 177 ASN A O 1
ATOM 1275 N N . VAL A 1 178 ? -6.982 -8.802 -2.438 1.00 96.31 178 VAL A N 1
ATOM 1276 C CA . VAL A 1 178 ? -7.951 -9.162 -1.386 1.00 96.31 178 VAL A CA 1
ATOM 1277 C C . VAL A 1 178 ? -7.286 -9.176 -0.010 1.00 96.31 178 VAL A C 1
ATOM 1279 O O . VAL A 1 178 ? -7.810 -8.587 0.940 1.00 96.31 178 VAL A O 1
ATOM 1282 N N . ALA A 1 179 ? -6.117 -9.807 0.105 1.00 96.56 179 ALA A N 1
ATOM 1283 C CA . ALA A 1 179 ? -5.373 -9.859 1.357 1.00 96.56 179 ALA A CA 1
ATOM 1284 C C . ALA A 1 179 ? -4.908 -8.457 1.794 1.00 96.56 179 ALA A C 1
ATOM 1286 O O . ALA A 1 179 ? -5.028 -8.103 2.968 1.00 96.56 179 ALA A O 1
ATOM 1287 N N . ALA A 1 180 ? -4.454 -7.626 0.855 1.00 96.69 180 ALA A N 1
ATOM 1288 C CA . ALA A 1 180 ? -4.050 -6.250 1.106 1.00 96.69 180 ALA A CA 1
ATOM 1289 C C . ALA A 1 180 ? -5.217 -5.401 1.626 1.00 96.69 180 ALA A C 1
ATOM 1291 O O . ALA A 1 180 ? -5.091 -4.767 2.674 1.00 96.69 180 ALA A O 1
ATOM 1292 N N . VAL A 1 181 ? -6.383 -5.474 0.973 1.00 95.88 181 VAL A N 1
ATOM 1293 C CA . VAL A 1 181 ? -7.622 -4.821 1.427 1.00 95.88 181 VAL A CA 1
ATOM 1294 C C . VAL A 1 181 ? -7.995 -5.263 2.841 1.00 95.88 181 VAL A C 1
ATOM 1296 O O . VAL A 1 181 ? -8.405 -4.430 3.650 1.00 95.88 181 VAL A O 1
ATOM 1299 N N . TRP A 1 182 ? -7.835 -6.545 3.176 1.00 95.44 182 TRP A N 1
ATOM 1300 C CA . TRP A 1 182 ? -8.114 -7.044 4.522 1.00 95.44 182 TRP A CA 1
ATOM 1301 C C . TRP A 1 182 ? -7.190 -6.424 5.582 1.00 95.44 182 TRP A C 1
ATOM 1303 O O . TRP A 1 182 ? -7.667 -5.958 6.621 1.00 95.44 182 TRP A O 1
ATOM 1313 N N . PHE A 1 183 ? -5.885 -6.343 5.312 1.00 96.12 183 PHE A N 1
ATOM 1314 C CA . PHE A 1 183 ? -4.923 -5.688 6.203 1.00 96.12 183 PHE A CA 1
ATOM 1315 C C . PHE A 1 183 ? -5.145 -4.173 6.318 1.00 96.12 183 PHE A C 1
ATOM 1317 O O . PHE A 1 183 ? -5.041 -3.626 7.419 1.00 96.12 183 PHE A O 1
ATOM 1324 N N . THR A 1 184 ? -5.524 -3.505 5.226 1.00 94.62 184 THR A N 1
ATOM 1325 C CA . THR A 1 184 ? -5.927 -2.091 5.226 1.00 94.62 184 THR A CA 1
ATOM 1326 C C . THR A 1 184 ? -7.196 -1.870 6.050 1.00 94.62 184 THR A C 1
ATOM 1328 O O . THR A 1 184 ? -7.255 -0.966 6.878 1.00 94.62 184 THR A O 1
ATOM 1331 N N . GLN A 1 185 ? -8.203 -2.732 5.909 1.00 95.50 185 GLN A N 1
ATOM 1332 C CA . GLN A 1 185 ? -9.420 -2.643 6.717 1.00 95.50 185 GLN A CA 1
ATOM 1333 C C . GLN A 1 185 ? -9.113 -2.824 8.208 1.00 95.50 185 GLN A C 1
ATOM 1335 O O . GLN A 1 185 ? -9.647 -2.111 9.058 1.00 95.50 185 GLN A O 1
ATOM 1340 N N . ARG A 1 186 ? -8.221 -3.766 8.530 1.00 94.50 186 ARG A N 1
ATOM 1341 C CA . ARG A 1 186 ? -7.757 -4.009 9.895 1.00 94.50 186 ARG A CA 1
ATOM 1342 C C . ARG A 1 186 ? -7.008 -2.808 10.473 1.00 94.50 186 ARG A C 1
ATOM 1344 O O . ARG A 1 186 ? -7.198 -2.506 11.650 1.00 94.50 186 ARG A O 1
ATOM 1351 N N . SER A 1 187 ? -6.173 -2.135 9.682 1.00 93.44 187 SER A N 1
ATOM 1352 C CA . SER A 1 187 ? -5.402 -0.979 10.144 1.00 93.44 187 SER A CA 1
ATOM 1353 C C . SER A 1 187 ? -6.291 0.231 10.445 1.00 93.44 187 SER A C 1
ATOM 1355 O O . SER A 1 187 ? -6.042 0.932 11.426 1.00 93.44 187 SER A O 1
ATOM 1357 N N . TYR A 1 188 ? -7.388 0.411 9.702 1.00 93.00 188 TYR A N 1
ATOM 1358 C CA . TYR A 1 188 ? -8.341 1.502 9.933 1.00 93.00 188 TYR A CA 1
ATOM 1359 C C . TYR A 1 188 ? -9.110 1.434 11.253 1.00 93.00 188 TYR A C 1
ATOM 1361 O O . TYR A 1 188 ? -9.749 2.418 11.627 1.00 93.00 188 TYR A O 1
ATOM 1369 N N . ARG A 1 189 ? -9.009 0.331 12.003 1.00 91.19 189 ARG A N 1
ATOM 1370 C CA . ARG A 1 189 ? -9.549 0.236 13.370 1.00 91.19 189 ARG A CA 1
ATOM 1371 C C . ARG A 1 189 ? -8.870 1.192 14.349 1.00 91.19 189 ARG A C 1
ATOM 1373 O O . ARG A 1 189 ? -9.478 1.560 15.341 1.00 91.19 189 ARG A O 1
ATOM 1380 N N . ALA A 1 190 ? -7.634 1.608 14.074 1.00 87.06 190 ALA A N 1
ATOM 1381 C CA . ALA A 1 190 ? -6.904 2.564 14.911 1.00 87.06 190 ALA A CA 1
ATOM 1382 C C . ALA A 1 190 ? -6.997 4.017 14.407 1.00 87.06 190 ALA A C 1
ATOM 1384 O O . ALA A 1 190 ? -6.263 4.880 14.885 1.00 87.06 190 ALA A O 1
ATOM 1385 N N . GLY A 1 191 ? -7.860 4.293 13.424 1.00 86.12 191 GLY A N 1
ATOM 1386 C CA . GLY A 1 191 ? -7.975 5.599 12.773 1.00 86.12 191 GLY A CA 1
ATOM 1387 C C . GLY A 1 191 ? -7.655 5.551 11.279 1.00 86.12 191 GLY A C 1
ATOM 1388 O O . GLY A 1 191 ? -7.138 4.565 10.766 1.00 86.12 191 GLY A O 1
ATOM 1389 N N . LEU A 1 192 ? -7.974 6.631 10.566 1.00 84.88 192 LEU A N 1
ATOM 1390 C CA . LEU A 1 192 ? -7.846 6.690 9.106 1.00 84.88 192 LEU A CA 1
ATOM 1391 C C . LEU A 1 192 ? -6.494 7.243 8.634 1.00 84.88 192 LEU A C 1
ATOM 1393 O O . LEU A 1 192 ? -5.834 6.620 7.807 1.00 84.88 192 LEU A O 1
ATOM 1397 N N . ALA A 1 193 ? -6.088 8.408 9.148 1.00 79.62 193 ALA A N 1
ATOM 1398 C CA . ALA A 1 193 ? -5.019 9.215 8.553 1.00 79.62 193 ALA A CA 1
ATOM 1399 C C . ALA A 1 193 ? -3.658 8.500 8.525 1.00 79.62 193 ALA A C 1
ATOM 1401 O O . ALA A 1 193 ? -3.094 8.302 7.449 1.00 79.62 193 ALA A O 1
ATOM 1402 N N . ALA A 1 194 ? -3.150 8.068 9.684 1.00 77.31 194 ALA A N 1
ATOM 1403 C CA . ALA A 1 194 ? -1.839 7.426 9.760 1.00 77.31 194 ALA A CA 1
ATOM 1404 C C . ALA A 1 194 ? -1.780 6.093 8.980 1.00 77.31 194 ALA A C 1
ATOM 1406 O O . ALA A 1 194 ? -0.865 5.942 8.168 1.00 77.31 194 ALA A O 1
ATOM 1407 N N . PRO A 1 195 ? -2.751 5.161 9.104 1.00 86.25 195 PRO A N 1
ATOM 1408 C CA . PRO A 1 195 ? -2.742 3.943 8.294 1.00 86.25 195 PRO A CA 1
ATOM 1409 C C . PRO A 1 195 ? -2.881 4.179 6.788 1.00 86.25 195 PRO A C 1
ATOM 1411 O O . PRO A 1 195 ? -2.239 3.474 6.010 1.00 86.25 195 PRO A O 1
ATOM 1414 N N . LEU A 1 196 ? -3.685 5.162 6.367 1.00 85.62 196 LEU A N 1
ATOM 1415 C CA . LEU A 1 196 ? -3.820 5.523 4.955 1.00 85.62 196 LEU A CA 1
ATOM 1416 C C . LEU A 1 196 ? -2.480 6.030 4.408 1.00 85.62 196 LEU A C 1
ATOM 1418 O O . LEU A 1 196 ? -2.002 5.484 3.418 1.00 85.62 196 LEU A O 1
ATOM 1422 N N . ALA A 1 197 ? -1.834 6.974 5.101 1.00 77.31 197 ALA A N 1
ATOM 1423 C CA . ALA A 1 197 ? -0.522 7.499 4.722 1.00 77.31 197 ALA A CA 1
ATOM 1424 C C . ALA A 1 197 ? 0.550 6.396 4.662 1.00 77.31 197 ALA A C 1
ATOM 1426 O O . ALA A 1 197 ? 1.276 6.269 3.674 1.00 77.31 197 ALA A O 1
ATOM 1427 N N . THR A 1 198 ? 0.614 5.539 5.687 1.00 80.12 198 THR A N 1
ATOM 1428 C CA . THR A 1 198 ? 1.552 4.407 5.723 1.00 80.12 198 THR A CA 1
ATOM 1429 C C . THR A 1 198 ? 1.324 3.440 4.557 1.00 80.12 198 THR A C 1
ATOM 1431 O O . THR A 1 198 ? 2.280 3.075 3.875 1.00 80.12 198 THR A O 1
ATOM 1434 N N . GLY A 1 199 ? 0.073 3.058 4.278 1.00 84.81 199 GLY A N 1
ATOM 1435 C CA . GLY A 1 199 ? -0.259 2.148 3.178 1.00 84.81 199 GLY A CA 1
ATOM 1436 C C . GLY A 1 199 ? 0.063 2.727 1.797 1.00 84.81 199 GLY A C 1
ATOM 1437 O O . GLY A 1 199 ? 0.620 2.023 0.953 1.00 84.81 199 GLY A O 1
ATOM 1438 N N . THR A 1 200 ? -0.212 4.021 1.581 1.00 80.81 200 THR A N 1
ATOM 1439 C CA . THR A 1 200 ? 0.090 4.714 0.313 1.00 80.81 200 THR A CA 1
ATOM 1440 C C . THR A 1 200 ? 1.578 4.790 -0.001 1.00 80.81 200 THR A C 1
ATOM 1442 O O . THR A 1 200 ? 1.946 4.914 -1.162 1.00 80.81 200 THR A O 1
ATOM 1445 N N . VAL A 1 201 ? 2.430 4.685 1.017 1.00 75.44 201 VAL A N 1
ATOM 1446 C CA . VAL A 1 201 ? 3.889 4.739 0.877 1.00 75.44 201 VAL A CA 1
ATOM 1447 C C . VAL A 1 201 ? 4.473 3.338 0.755 1.00 75.44 201 VAL A C 1
ATOM 1449 O O . VAL A 1 201 ? 5.337 3.097 -0.086 1.00 75.44 201 VAL A O 1
ATOM 1452 N N . ALA A 1 202 ? 3.982 2.400 1.566 1.00 82.44 202 ALA A N 1
ATOM 1453 C CA . ALA A 1 202 ? 4.454 1.021 1.568 1.00 82.44 202 ALA A CA 1
ATOM 1454 C C . ALA A 1 202 ? 4.260 0.332 0.206 1.00 82.44 202 ALA A C 1
ATOM 1456 O O . ALA A 1 202 ? 5.123 -0.439 -0.208 1.00 82.44 202 ALA A O 1
ATOM 1457 N N . ASN A 1 203 ? 3.174 0.640 -0.511 1.00 84.75 203 ASN A N 1
ATOM 1458 C CA . ASN A 1 203 ? 2.909 0.099 -1.847 1.00 84.75 203 ASN A CA 1
ATOM 1459 C C . ASN A 1 203 ? 4.015 0.439 -2.874 1.00 84.75 203 ASN A C 1
ATOM 1461 O O . ASN A 1 203 ? 4.733 -0.471 -3.300 1.00 84.75 203 ASN A O 1
ATOM 1465 N N . PRO A 1 204 ? 4.227 1.714 -3.245 1.00 75.56 204 PRO A N 1
ATOM 1466 C CA . PRO A 1 204 ? 5.274 2.088 -4.193 1.00 75.56 204 PRO A CA 1
ATOM 1467 C C . PRO A 1 204 ? 6.686 1.773 -3.687 1.00 75.56 204 PRO A C 1
ATOM 1469 O O . PRO A 1 204 ? 7.528 1.415 -4.500 1.00 75.56 204 PRO A O 1
ATOM 1472 N N . ALA A 1 205 ? 6.955 1.824 -2.375 1.00 77.06 205 ALA A N 1
ATOM 1473 C CA . ALA A 1 205 ? 8.245 1.391 -1.828 1.00 77.06 205 ALA A CA 1
ATOM 1474 C C . ALA A 1 205 ? 8.512 -0.105 -2.077 1.00 77.06 205 ALA A C 1
ATOM 1476 O O . ALA A 1 205 ? 9.619 -0.489 -2.446 1.00 77.06 205 ALA A O 1
ATOM 1477 N N . THR A 1 206 ? 7.491 -0.952 -1.924 1.00 81.25 206 THR A N 1
ATOM 1478 C CA . THR A 1 206 ? 7.597 -2.391 -2.207 1.00 81.25 206 THR A CA 1
ATOM 1479 C C . THR A 1 206 ? 7.793 -2.649 -3.698 1.00 81.25 206 THR A C 1
ATOM 1481 O O . THR A 1 206 ? 8.663 -3.430 -4.074 1.00 81.25 206 THR A O 1
ATOM 1484 N N . ALA A 1 207 ? 7.021 -1.971 -4.553 1.00 79.50 207 ALA A N 1
ATOM 1485 C CA . ALA A 1 207 ? 7.178 -2.078 -6.002 1.00 79.50 207 ALA A CA 1
ATOM 1486 C C . ALA A 1 207 ? 8.580 -1.628 -6.453 1.00 79.50 207 ALA A C 1
ATOM 1488 O O . ALA A 1 207 ? 9.208 -2.301 -7.267 1.00 79.50 207 ALA A O 1
ATOM 1489 N N . ALA A 1 208 ? 9.091 -0.540 -5.871 1.00 74.12 208 ALA A N 1
ATOM 1490 C CA . ALA A 1 208 ? 10.433 -0.039 -6.126 1.00 74.12 208 ALA A CA 1
ATOM 1491 C C . ALA A 1 208 ? 11.518 -1.044 -5.718 1.00 74.12 208 ALA A C 1
ATOM 1493 O O . ALA A 1 208 ? 12.428 -1.319 -6.494 1.00 74.12 208 ALA A O 1
ATOM 1494 N N . LEU A 1 209 ? 11.397 -1.640 -4.527 1.00 76.75 209 LEU A N 1
ATOM 1495 C CA . LEU A 1 209 ? 12.330 -2.658 -4.044 1.00 76.75 209 LEU A CA 1
ATOM 1496 C C . LEU A 1 209 ? 12.385 -3.872 -4.982 1.00 76.75 209 LEU A C 1
ATOM 1498 O O . LEU A 1 209 ? 13.469 -4.355 -5.298 1.00 76.75 209 LEU A O 1
ATOM 1502 N N . ILE A 1 210 ? 11.227 -4.345 -5.451 1.00 78.50 210 ILE A N 1
ATOM 1503 C CA . ILE A 1 210 ? 11.144 -5.450 -6.416 1.00 78.50 210 ILE A CA 1
ATOM 1504 C C . ILE A 1 210 ? 11.800 -5.056 -7.744 1.00 78.50 210 ILE A C 1
ATOM 1506 O O . ILE A 1 210 ? 12.586 -5.830 -8.286 1.00 78.50 210 ILE A O 1
ATOM 1510 N N . GLY A 1 211 ? 11.513 -3.853 -8.247 1.00 74.56 211 GLY A N 1
ATOM 1511 C CA . GLY A 1 211 ? 12.086 -3.356 -9.497 1.00 74.56 211 GLY A CA 1
ATOM 1512 C C . GLY A 1 211 ? 13.611 -3.270 -9.460 1.00 74.56 211 GLY A C 1
ATOM 1513 O O . GLY A 1 211 ? 14.281 -3.737 -10.376 1.00 74.56 211 GLY A O 1
ATOM 1514 N N . VAL A 1 212 ? 14.163 -2.750 -8.367 1.00 71.88 212 VAL A N 1
ATOM 1515 C CA . VAL A 1 212 ? 15.612 -2.649 -8.154 1.00 71.88 212 VAL A CA 1
ATOM 1516 C C . VAL A 1 212 ? 16.277 -4.018 -8.061 1.00 71.88 212 VAL A C 1
ATOM 1518 O O . VAL A 1 212 ? 17.294 -4.248 -8.703 1.00 71.88 212 VAL A O 1
ATOM 1521 N N . LEU A 1 213 ? 15.737 -4.918 -7.234 1.00 77.44 213 LEU A N 1
ATOM 1522 C CA . LEU A 1 213 ? 16.413 -6.178 -6.921 1.00 77.44 213 LEU A CA 1
ATOM 1523 C C . LEU A 1 213 ? 16.304 -7.217 -8.037 1.00 77.44 213 LEU A C 1
ATOM 1525 O O . LEU A 1 213 ? 17.170 -8.082 -8.127 1.00 77.44 213 LEU A O 1
ATOM 1529 N N . LEU A 1 214 ? 15.223 -7.180 -8.819 1.00 78.81 214 LEU A N 1
ATOM 1530 C CA . LEU A 1 214 ? 14.855 -8.280 -9.716 1.00 78.81 214 LEU A CA 1
ATOM 1531 C C . LEU A 1 214 ? 14.608 -7.851 -11.162 1.00 78.81 214 LEU A C 1
ATOM 1533 O O . LEU A 1 214 ? 14.613 -8.703 -12.037 1.00 78.81 214 LEU A O 1
ATOM 1537 N N . LEU A 1 215 ? 14.372 -6.564 -11.432 1.00 71.75 215 LEU A N 1
ATOM 1538 C CA . LEU A 1 215 ? 14.126 -6.074 -12.797 1.00 71.75 215 LEU A CA 1
ATOM 1539 C C . LEU A 1 215 ? 15.312 -5.294 -13.365 1.00 71.75 215 LEU A C 1
ATOM 1541 O O . LEU A 1 215 ? 15.144 -4.587 -14.360 1.00 71.75 215 LEU A O 1
ATOM 1545 N N . ASP A 1 216 ? 16.471 -5.380 -12.705 1.00 66.69 216 ASP A N 1
ATOM 1546 C CA . ASP A 1 216 ? 17.692 -4.644 -13.049 1.00 66.69 216 ASP A CA 1
ATOM 1547 C C . ASP A 1 216 ? 17.410 -3.146 -13.286 1.00 66.69 216 ASP A C 1
ATOM 1549 O O . ASP A 1 216 ? 17.917 -2.509 -14.214 1.00 66.69 216 ASP A O 1
ATOM 1553 N N . GLN A 1 217 ? 16.501 -2.570 -12.482 1.00 65.75 217 GLN A N 1
ATOM 1554 C CA . GLN A 1 217 ? 16.189 -1.150 -12.587 1.00 65.75 217 GLN A CA 1
ATOM 1555 C C . GLN A 1 217 ? 17.402 -0.335 -12.156 1.00 65.75 217 GLN A C 1
ATOM 1557 O O . GLN A 1 217 ? 17.735 -0.243 -10.976 1.00 65.75 217 GLN A O 1
ATOM 1562 N N . ASN A 1 218 ? 18.030 0.292 -13.145 1.00 64.81 218 ASN A N 1
ATOM 1563 C CA . ASN A 1 218 ? 19.144 1.196 -12.933 1.00 64.81 218 ASN A CA 1
ATOM 1564 C C . ASN A 1 218 ? 18.698 2.473 -12.212 1.00 64.81 218 ASN A C 1
ATOM 1566 O O . ASN A 1 218 ? 17.584 2.969 -12.394 1.00 64.81 218 ASN A O 1
ATOM 1570 N N . PHE A 1 219 ? 19.610 3.040 -11.428 1.00 67.06 219 PHE A N 1
ATOM 1571 C CA . PHE A 1 219 ? 19.435 4.347 -10.806 1.00 67.06 219 PHE A CA 1
ATOM 1572 C C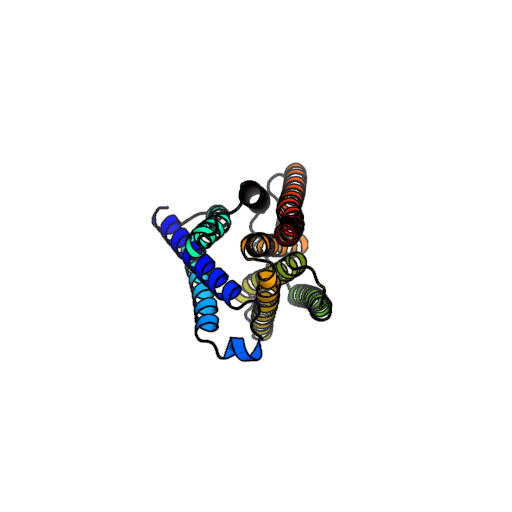 . PHE A 1 219 ? 20.118 5.413 -11.648 1.00 67.06 219 PHE A C 1
ATOM 1574 O O . PHE A 1 219 ? 21.266 5.253 -12.073 1.00 67.06 219 PHE A O 1
ATOM 1581 N N . HIS A 1 220 ? 19.455 6.544 -11.834 1.00 65.38 220 HIS A N 1
ATOM 1582 C CA . HIS A 1 220 ? 20.116 7.719 -12.373 1.00 65.38 220 HIS A CA 1
ATOM 1583 C C . HIS A 1 220 ? 21.156 8.231 -11.356 1.00 65.38 220 HIS A C 1
ATOM 1585 O O . HIS A 1 220 ? 20.853 8.405 -10.176 1.00 65.38 220 HIS A O 1
ATOM 1591 N N . GLY A 1 221 ? 22.392 8.480 -11.806 1.00 66.88 221 GLY A N 1
ATOM 1592 C CA . GLY A 1 221 ? 23.430 9.135 -10.993 1.00 66.88 221 GLY A CA 1
ATOM 1593 C C . GLY A 1 221 ? 24.423 8.226 -10.251 1.00 66.88 221 GLY A C 1
ATOM 1594 O O . GLY A 1 221 ? 25.169 8.727 -9.408 1.00 66.88 221 GLY A O 1
ATOM 1595 N N . GLY A 1 222 ? 24.476 6.918 -10.535 1.00 73.00 222 GLY A N 1
ATOM 1596 C CA . GLY A 1 222 ? 25.521 6.022 -10.008 1.00 73.00 222 GLY A CA 1
ATOM 1597 C C . GLY A 1 222 ? 25.576 5.974 -8.465 1.00 73.00 222 GLY A C 1
ATOM 1598 O O . GLY A 1 222 ? 24.524 5.978 -7.823 1.00 73.00 222 GLY A O 1
ATOM 1599 N N . PRO A 1 223 ? 26.768 5.959 -7.830 1.00 73.12 223 PRO A N 1
ATOM 1600 C CA . PRO A 1 223 ? 26.901 5.934 -6.365 1.00 73.12 223 PRO A CA 1
ATOM 1601 C C . PRO A 1 223 ? 26.211 7.105 -5.647 1.00 73.12 223 PRO A C 1
ATOM 1603 O O . PRO A 1 223 ? 25.678 6.931 -4.553 1.00 73.12 223 PRO A O 1
ATOM 1606 N N . ALA A 1 224 ? 26.171 8.290 -6.265 1.00 74.94 224 ALA A N 1
ATOM 1607 C CA . ALA A 1 224 ? 25.462 9.446 -5.714 1.00 74.94 224 ALA A CA 1
ATOM 1608 C C . ALA A 1 224 ? 23.938 9.236 -5.727 1.00 74.94 224 ALA A C 1
ATOM 1610 O O . ALA A 1 224 ? 23.259 9.579 -4.759 1.00 74.94 224 ALA A O 1
ATOM 1611 N N . GLY A 1 225 ? 23.413 8.601 -6.782 1.00 69.94 225 GLY A N 1
ATOM 1612 C CA . GLY A 1 225 ? 22.018 8.163 -6.856 1.00 69.94 225 GLY A CA 1
ATOM 1613 C C . GLY A 1 225 ? 21.664 7.151 -5.762 1.00 69.94 225 GLY A C 1
ATOM 1614 O O . GLY A 1 225 ? 20.615 7.274 -5.132 1.00 69.94 225 GLY A O 1
ATOM 1615 N N . LEU A 1 226 ? 22.569 6.213 -5.455 1.00 68.94 226 LEU A N 1
ATOM 1616 C CA . LEU A 1 226 ? 22.394 5.253 -4.358 1.00 68.94 226 LEU A CA 1
ATOM 1617 C C . LEU A 1 226 ? 22.337 5.943 -2.987 1.00 68.94 226 LEU A C 1
ATOM 1619 O O . LEU A 1 226 ? 21.456 5.646 -2.183 1.00 68.94 226 LEU A O 1
ATOM 1623 N N . ILE A 1 227 ? 23.239 6.891 -2.719 1.00 76.81 227 ILE A N 1
ATOM 1624 C CA . ILE A 1 227 ? 23.232 7.667 -1.468 1.00 76.81 227 ILE A CA 1
ATOM 1625 C C . ILE A 1 227 ? 21.929 8.469 -1.341 1.00 76.81 227 ILE A C 1
ATOM 1627 O O . ILE A 1 227 ? 21.299 8.462 -0.282 1.00 76.81 227 ILE A O 1
ATOM 1631 N N . ALA A 1 228 ? 21.491 9.117 -2.423 1.00 75.06 228 ALA A N 1
ATOM 1632 C CA . ALA A 1 228 ? 20.237 9.862 -2.448 1.00 75.06 228 ALA A CA 1
ATOM 1633 C C . ALA A 1 228 ? 19.020 8.948 -2.216 1.00 75.06 228 ALA A C 1
ATOM 1635 O O . ALA A 1 228 ? 18.114 9.309 -1.463 1.00 75.06 228 ALA A O 1
ATOM 1636 N N . LEU A 1 229 ? 19.022 7.736 -2.777 1.00 70.38 229 LEU A N 1
ATOM 1637 C CA . LEU A 1 229 ? 17.983 6.736 -2.541 1.00 70.38 229 LEU A CA 1
ATOM 1638 C C . LEU A 1 229 ? 17.941 6.294 -1.072 1.00 70.38 229 LEU A C 1
ATOM 1640 O O . LEU A 1 229 ? 16.866 6.254 -0.475 1.00 70.38 229 LEU A O 1
ATOM 1644 N N . LEU A 1 230 ? 19.097 6.014 -0.463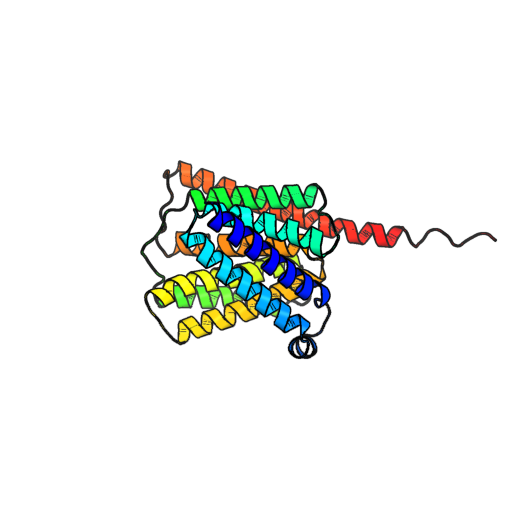 1.00 73.88 230 LEU A N 1
ATOM 1645 C CA . LEU A 1 230 ? 19.189 5.655 0.956 1.00 73.88 230 LEU A CA 1
ATOM 1646 C C . LEU A 1 230 ? 18.693 6.790 1.862 1.00 73.88 230 LEU A C 1
ATOM 1648 O O . LEU A 1 230 ? 17.958 6.535 2.819 1.00 73.88 230 LEU A O 1
ATOM 1652 N N . ALA A 1 231 ? 19.015 8.044 1.533 1.00 77.19 231 ALA A N 1
ATOM 1653 C CA . ALA A 1 231 ? 18.490 9.214 2.236 1.00 77.19 231 ALA A CA 1
ATOM 1654 C C . ALA A 1 231 ? 16.959 9.314 2.118 1.00 77.19 231 ALA A C 1
ATOM 1656 O O . ALA A 1 231 ? 16.275 9.601 3.102 1.00 77.19 231 ALA A O 1
ATOM 1657 N N . CYS A 1 232 ? 16.402 9.007 0.945 1.00 71.25 232 CYS A N 1
ATOM 1658 C CA . CYS A 1 232 ? 14.957 8.957 0.743 1.00 71.25 232 CYS A CA 1
ATOM 1659 C C . CYS A 1 232 ? 14.296 7.838 1.562 1.00 71.25 232 CYS A C 1
ATOM 1661 O O . CYS A 1 232 ? 13.267 8.070 2.194 1.00 71.25 232 CYS A O 1
ATOM 1663 N N . VAL A 1 233 ? 14.894 6.644 1.621 1.00 68.94 233 VAL A N 1
ATOM 1664 C CA . VAL A 1 233 ? 14.410 5.537 2.468 1.00 68.94 233 VAL A CA 1
ATOM 1665 C C . VAL A 1 233 ? 14.429 5.933 3.946 1.00 68.94 233 VAL A C 1
ATOM 1667 O O . VAL A 1 233 ? 13.449 5.704 4.663 1.00 68.94 233 VAL A O 1
ATOM 1670 N N . ALA A 1 234 ? 15.499 6.583 4.407 1.00 73.62 234 ALA A N 1
ATOM 1671 C CA . ALA A 1 234 ? 15.593 7.091 5.772 1.00 73.62 234 ALA A CA 1
ATOM 1672 C C . ALA A 1 234 ? 14.500 8.134 6.066 1.00 73.62 234 ALA A C 1
ATOM 1674 O O . ALA A 1 234 ? 13.816 8.039 7.085 1.00 73.62 234 ALA A O 1
ATOM 1675 N N . ALA A 1 235 ? 14.265 9.079 5.151 1.00 75.12 235 ALA A N 1
ATOM 1676 C CA . ALA A 1 235 ? 13.227 10.099 5.292 1.00 75.12 235 ALA A CA 1
ATOM 1677 C C . ALA A 1 235 ? 11.799 9.517 5.247 1.00 75.12 235 ALA A C 1
ATOM 1679 O O . ALA A 1 235 ? 10.941 9.933 6.030 1.00 75.12 235 ALA A O 1
ATOM 1680 N N . VAL A 1 236 ? 11.547 8.501 4.412 1.00 65.44 236 VAL A N 1
ATOM 1681 C CA . VAL A 1 236 ? 10.294 7.727 4.420 1.00 65.44 236 VAL A CA 1
ATOM 1682 C C . VAL A 1 236 ? 10.074 7.084 5.788 1.00 65.44 236 VAL A C 1
ATOM 1684 O O . VAL A 1 236 ? 9.005 7.242 6.383 1.00 65.44 236 VAL A O 1
ATOM 1687 N N . THR A 1 237 ? 11.104 6.417 6.310 1.00 66.75 237 THR A N 1
ATOM 1688 C CA . THR A 1 237 ? 11.069 5.734 7.609 1.00 66.75 237 THR A CA 1
ATOM 1689 C C . THR A 1 237 ? 10.816 6.724 8.747 1.00 66.75 237 THR A C 1
ATOM 1691 O O . THR A 1 237 ? 9.959 6.479 9.596 1.00 66.75 237 THR A O 1
ATOM 1694 N N . ALA A 1 238 ? 11.488 7.878 8.730 1.00 71.69 238 ALA A N 1
ATOM 1695 C CA . ALA A 1 238 ? 11.300 8.947 9.705 1.00 71.69 238 ALA A CA 1
ATOM 1696 C C . ALA A 1 238 ? 9.876 9.527 9.672 1.00 71.69 238 ALA A C 1
ATOM 1698 O O . ALA A 1 238 ? 9.260 9.704 10.722 1.00 71.69 238 ALA A O 1
ATOM 1699 N N . GLY A 1 239 ? 9.313 9.774 8.485 1.00 68.62 239 GLY A N 1
ATOM 1700 C CA . GLY A 1 239 ? 7.943 10.278 8.361 1.00 68.62 239 GLY A CA 1
ATOM 1701 C C . GLY A 1 239 ? 6.883 9.263 8.812 1.00 68.62 239 GLY A C 1
ATOM 1702 O O . GLY A 1 239 ? 5.945 9.635 9.520 1.00 68.62 239 GLY A O 1
ATOM 1703 N N . VAL A 1 240 ? 7.068 7.966 8.525 1.00 64.06 240 VAL A N 1
ATOM 1704 C CA . VAL A 1 240 ? 6.205 6.889 9.055 1.00 64.06 240 VAL A CA 1
ATOM 1705 C C . VAL A 1 240 ? 6.332 6.780 10.575 1.00 64.06 240 VAL A C 1
ATOM 1707 O O . VAL A 1 240 ? 5.327 6.626 11.267 1.00 64.06 240 VAL A O 1
ATOM 1710 N N . TRP A 1 241 ? 7.542 6.902 11.119 1.00 70.06 241 TRP A N 1
ATOM 1711 C CA . TRP A 1 241 ? 7.770 6.892 12.563 1.00 70.06 241 TRP A CA 1
ATOM 1712 C C . TRP A 1 241 ? 7.095 8.080 13.264 1.00 70.06 241 TRP A C 1
ATOM 1714 O O . TRP A 1 241 ? 6.464 7.899 14.308 1.00 70.06 241 TRP A O 1
ATOM 1724 N N . LEU A 1 242 ? 7.143 9.271 12.658 1.00 70.81 242 LEU A N 1
ATOM 1725 C CA . LEU A 1 242 ? 6.458 10.472 13.142 1.00 70.81 242 LEU A CA 1
ATOM 1726 C C . LEU A 1 242 ? 4.929 10.297 13.149 1.00 70.81 242 LEU A C 1
ATOM 1728 O O . LEU A 1 242 ? 4.267 10.691 14.111 1.00 70.81 242 LEU A O 1
ATOM 1732 N N . LEU A 1 243 ? 4.377 9.644 12.120 1.00 65.81 243 LEU A N 1
ATOM 1733 C CA . LEU A 1 243 ? 2.967 9.242 12.071 1.00 65.81 243 LEU A CA 1
ATOM 1734 C C . LEU A 1 243 ? 2.635 8.200 13.154 1.00 65.81 243 LEU A C 1
ATOM 1736 O O . LEU A 1 243 ? 1.569 8.261 13.766 1.00 65.81 243 LEU A O 1
ATOM 1740 N N . ALA A 1 244 ? 3.553 7.271 13.433 1.00 60.19 244 ALA A N 1
ATOM 1741 C CA . ALA A 1 244 ? 3.361 6.195 14.401 1.00 60.19 244 ALA A CA 1
ATOM 1742 C C . ALA A 1 244 ? 3.379 6.644 15.860 1.00 60.19 244 ALA A C 1
ATOM 1744 O O . ALA A 1 244 ? 2.527 6.222 16.644 1.00 60.19 244 ALA A O 1
ATOM 1745 N N . HIS A 1 245 ? 4.314 7.517 16.229 1.00 58.62 245 HIS A N 1
ATOM 1746 C CA . HIS A 1 245 ? 4.499 7.939 17.617 1.00 58.62 245 HIS A CA 1
ATOM 1747 C C . HIS A 1 245 ? 3.325 8.749 18.179 1.00 58.62 245 HIS A C 1
ATOM 1749 O O . HIS A 1 245 ? 3.112 8.761 19.388 1.00 58.62 245 HIS A O 1
ATOM 1755 N N . ARG A 1 246 ? 2.527 9.407 17.331 1.00 60.75 246 ARG A N 1
ATOM 1756 C CA . ARG A 1 246 ? 1.428 10.273 17.793 1.00 60.75 246 ARG A CA 1
ATOM 1757 C C . ARG A 1 246 ? 0.069 9.576 17.861 1.00 60.75 246 ARG A C 1
ATOM 1759 O O . ARG A 1 246 ? -0.755 9.966 18.684 1.00 60.75 246 ARG A O 1
ATOM 1766 N N . VAL A 1 247 ? -0.127 8.481 17.120 1.00 51.50 247 VAL A N 1
ATOM 1767 C CA . VAL A 1 247 ? -1.279 7.576 17.322 1.00 51.50 247 VAL A CA 1
ATOM 1768 C C . VAL A 1 247 ? -1.243 6.941 18.717 1.00 51.50 247 VAL A C 1
ATOM 1770 O O . VAL A 1 247 ? -2.292 6.660 19.279 1.00 51.50 247 VAL A O 1
ATOM 1773 N N . VAL A 1 248 ? -0.054 6.755 19.301 1.00 44.47 248 VAL A N 1
ATOM 1774 C CA . VAL A 1 248 ? 0.125 6.180 20.648 1.00 44.47 248 VAL A CA 1
ATOM 1775 C C . VAL A 1 248 ? -0.149 7.192 21.770 1.00 44.47 248 VAL A C 1
ATOM 1777 O O . VAL A 1 248 ? -0.484 6.783 22.877 1.00 44.47 248 VAL A O 1
ATOM 1780 N N . GLN A 1 249 ? -0.069 8.501 21.507 1.00 38.97 249 GLN A N 1
ATOM 1781 C CA . GLN A 1 249 ? -0.267 9.525 22.546 1.00 38.97 249 GLN A CA 1
ATOM 1782 C C . GLN A 1 249 ? -1.725 9.986 22.699 1.00 38.97 249 GLN A C 1
ATOM 1784 O O . GLN A 1 249 ? -2.161 10.262 23.812 1.00 38.97 249 GLN A O 1
ATOM 1789 N N . HIS A 1 250 ? -2.516 9.980 21.624 1.00 41.59 250 HIS A N 1
ATOM 1790 C CA . HIS A 1 250 ? -3.932 10.371 21.678 1.00 41.59 250 HIS A CA 1
ATOM 1791 C C . HIS A 1 250 ? -4.890 9.448 22.481 1.00 41.59 250 HIS A C 1
ATOM 1793 O O . HIS A 1 250 ? -5.908 9.952 22.954 1.00 41.59 250 HIS A O 1
ATOM 1799 N N . PRO A 1 251 ? -4.630 8.135 22.672 1.00 40.16 251 PRO A N 1
ATOM 1800 C CA . PRO A 1 251 ? -5.451 7.266 23.520 1.00 40.16 251 PRO A CA 1
ATOM 1801 C C . PRO A 1 251 ? -5.364 7.596 25.016 1.00 40.16 251 PRO A C 1
ATOM 1803 O O . PRO A 1 251 ? -6.301 7.304 25.754 1.00 40.16 251 PRO A O 1
ATOM 1806 N N . LEU A 1 252 ? -4.256 8.192 25.474 1.00 40.50 252 LEU A N 1
ATOM 1807 C CA . LEU A 1 252 ? -4.002 8.412 26.903 1.00 40.50 252 LEU A CA 1
ATOM 1808 C C . LEU A 1 252 ? -4.616 9.715 27.437 1.00 40.50 252 LEU A C 1
ATOM 1810 O O . LEU A 1 252 ? -4.938 9.786 28.618 1.00 40.50 252 LEU A O 1
ATOM 1814 N N . GLU A 1 253 ? -4.856 10.714 26.585 1.00 39.72 253 GLU A N 1
ATOM 1815 C CA . GLU A 1 253 ? -5.461 11.986 27.015 1.00 39.72 253 GLU A CA 1
ATOM 1816 C C . GLU A 1 253 ? -6.981 11.888 27.224 1.00 39.72 253 GLU A C 1
ATOM 1818 O O . GLU A 1 253 ? -7.524 12.511 28.135 1.00 39.72 253 GLU A O 1
ATOM 1823 N N . ILE A 1 254 ? -7.681 11.048 26.452 1.00 45.34 254 ILE A N 1
ATOM 1824 C CA . ILE A 1 254 ? -9.145 10.897 26.565 1.00 45.34 254 ILE A CA 1
ATOM 1825 C C . ILE A 1 254 ? -9.526 10.131 27.846 1.00 45.34 254 ILE A C 1
ATOM 1827 O O . ILE A 1 254 ? -10.575 10.381 28.436 1.00 45.34 254 ILE A O 1
ATOM 1831 N N . SER A 1 255 ? -8.651 9.244 28.334 1.00 42.25 255 SER A N 1
ATOM 1832 C CA . SER A 1 255 ? -8.904 8.480 29.562 1.00 42.25 255 SER A CA 1
ATOM 1833 C C . SER A 1 255 ? -8.653 9.277 30.851 1.00 42.25 255 SER A C 1
ATOM 1835 O O . SER A 1 255 ? -9.152 8.876 31.899 1.00 42.25 255 SER A O 1
ATOM 1837 N N . GLY A 1 256 ? -7.913 10.393 30.793 1.00 39.94 256 GLY A N 1
ATOM 1838 C CA . GLY A 1 256 ? -7.637 11.258 31.951 1.00 39.94 256 GLY A CA 1
ATOM 1839 C C . GLY A 1 256 ? -8.673 12.366 32.179 1.00 39.94 256 GLY A C 1
ATOM 1840 O O . GLY A 1 256 ? -8.772 12.896 33.282 1.00 39.94 256 GLY A O 1
ATOM 1841 N N . ALA A 1 257 ? -9.475 12.704 31.165 1.00 47.03 257 ALA A N 1
ATOM 1842 C CA . ALA A 1 257 ? -10.441 13.804 31.241 1.00 47.03 257 ALA A CA 1
ATOM 1843 C C . ALA A 1 257 ? -11.783 13.426 31.905 1.00 47.03 257 ALA A C 1
ATOM 1845 O O . ALA A 1 257 ? -12.545 14.309 32.287 1.00 47.03 257 ALA A O 1
ATOM 1846 N N . HIS A 1 258 ? -12.079 12.131 32.079 1.00 47.62 258 HIS A N 1
ATOM 1847 C CA . HIS A 1 258 ? -13.345 11.663 32.665 1.00 47.62 258 HIS A CA 1
ATOM 1848 C C . HIS A 1 258 ? -13.266 11.252 34.145 1.00 47.62 258 HIS A C 1
ATOM 1850 O O . HIS A 1 258 ? -14.291 10.907 34.729 1.00 47.62 258 HIS A O 1
ATOM 1856 N N . SER A 1 259 ? -12.097 11.324 34.789 1.00 51.72 259 SER A N 1
ATOM 1857 C CA . SER A 1 259 ? -11.925 10.905 36.191 1.00 51.72 259 SER A CA 1
ATOM 1858 C C . SER A 1 259 ? -11.979 12.042 37.223 1.00 51.72 259 SER A C 1
ATOM 1860 O O . SER A 1 259 ? -11.666 11.808 38.386 1.00 51.72 259 SER A O 1
ATOM 1862 N N . GLY A 1 260 ? -12.366 13.264 36.841 1.00 51.59 260 GLY A N 1
ATOM 1863 C CA . GLY A 1 260 ? -12.251 14.438 37.714 1.00 51.59 260 GLY A CA 1
ATOM 1864 C C . GLY A 1 260 ? -13.469 15.356 37.741 1.00 51.59 260 GLY A C 1
ATOM 1865 O O . GLY A 1 260 ? -13.318 16.525 37.417 1.00 51.59 260 GLY A O 1
ATOM 1866 N N . SER A 1 261 ? -14.664 14.881 38.119 1.00 51.38 261 SER A N 1
ATOM 1867 C CA . SER A 1 261 ? -15.760 15.813 38.469 1.00 51.38 261 SER A CA 1
ATOM 1868 C C . SER A 1 261 ? -16.899 15.255 39.339 1.00 51.38 261 SER A C 1
ATOM 1870 O O . SER A 1 261 ? -18.015 15.759 39.257 1.00 51.38 261 SER A O 1
ATOM 1872 N N . TRP A 1 262 ? -16.671 14.244 40.184 1.00 52.94 262 TRP A N 1
ATOM 1873 C CA . TRP A 1 262 ? -17.702 13.806 41.138 1.00 52.94 262 TRP A CA 1
ATOM 1874 C C . TRP A 1 262 ? -17.116 13.595 42.526 1.00 52.94 262 TRP A C 1
ATOM 1876 O O . TRP A 1 262 ? -16.734 12.481 42.878 1.00 52.94 262 TRP A O 1
ATOM 1886 N N . ARG A 1 263 ? -17.040 14.679 43.303 1.00 46.78 263 ARG A N 1
ATOM 1887 C CA . ARG A 1 263 ? -17.125 14.684 44.770 1.00 46.78 263 ARG A CA 1
ATOM 1888 C C . ARG A 1 263 ? -17.348 16.122 45.250 1.00 46.78 263 ARG A C 1
ATOM 1890 O O . ARG A 1 263 ? -16.639 17.020 44.812 1.00 46.78 263 ARG A O 1
ATOM 1897 N N . HIS A 1 264 ? -18.301 16.253 46.174 1.00 48.59 264 HIS A N 1
ATOM 1898 C CA . HIS A 1 264 ? -18.757 17.430 46.930 1.00 48.59 264 HIS A CA 1
ATOM 1899 C C . HIS A 1 264 ? -20.042 18.100 46.422 1.00 48.59 264 HIS A C 1
ATOM 1901 O O . HIS A 1 264 ? -20.043 18.874 45.469 1.00 48.59 264 HIS A O 1
ATOM 1907 N N . GLY A 1 265 ? -21.118 17.765 47.137 1.00 46.94 265 GLY A N 1
ATOM 1908 C CA . GLY A 1 265 ? -22.484 18.265 47.068 1.00 46.94 265 GLY A CA 1
ATOM 1909 C C . GLY A 1 265 ? -23.320 17.411 48.003 1.00 46.94 265 GLY A C 1
ATOM 1910 O O . GLY A 1 265 ? -23.769 16.347 47.532 1.00 46.94 265 GLY A O 1
#

Secondary structure (DSSP, 8-state):
-HHHHHHHHHHHHHHHHHHHHHHHTTTS-HHHHTT-HHHHHHHHHHHHHHHHHHHHTTTS-THHHHHHHHHHHHHHHHHHT-PPPHHHHHHHHHHHHHHHHHHHHBPPP-----HHHHHHHHHHHHHHHHHHHT-TT--HHHHHHHHHHHHHHHHHHHHHHHHS--HHHHHHHHHHHHHHHHHHHHHGGG-SHHHHHHHHHHHHHHHHHHHHHHS--PBTTHHHHHHHHHHHHHHHHHHHHHHHHHHTTHHHHHHHTTSSS----

Sequence (265 aa):
MIVAVALCLLSAVAYAFGASLQHREAEVSVRILLRRRRWWLAMAANGAGALLHVVALRYGPLTLVQALGVLTLVAAAFITRRHPTRAEAAGTALTTVALAAALALMGSSSQSLTTREGVTVSLAAAAIMAWAAVRPRLPALASAVVGGMGFGVASALTQTVMVHPSVATLTAIGLFNVAAVWFTQRSYRAGLAAPLATGTVANPATAALIGVLLLDQNFHGGPAGLIALLACVAAVTAGVWLLAHRVVQHPLEISGAHSGSWRHG